Protein AF-A0A3E2JX29-F1 (afdb_monomer)

Structure (mmCIF, N/CA/C/O backbone):
data_AF-A0A3E2JX29-F1
#
_entry.id   AF-A0A3E2JX29-F1
#
loop_
_atom_site.group_PDB
_atom_site.id
_atom_site.type_symbol
_atom_site.label_atom_id
_atom_site.label_alt_id
_atom_site.label_comp_id
_atom_site.label_asym_id
_atom_site.label_entity_id
_atom_site.label_seq_id
_atom_site.pdbx_PDB_ins_code
_atom_site.Cartn_x
_atom_site.Cartn_y
_atom_site.Cartn_z
_atom_site.occupancy
_atom_site.B_iso_or_equiv
_atom_site.auth_seq_id
_atom_site.auth_comp_id
_atom_site.auth_asym_id
_atom_site.auth_atom_id
_atom_site.pdbx_PDB_model_num
ATOM 1 N N . MET A 1 1 ? -5.975 11.490 14.670 1.00 77.50 1 MET A N 1
ATOM 2 C CA . MET A 1 1 ? -5.833 10.129 15.251 1.00 77.50 1 MET A CA 1
ATOM 3 C C . MET A 1 1 ? -4.725 9.411 14.488 1.00 77.50 1 MET A C 1
ATOM 5 O O . MET A 1 1 ? -4.400 9.873 13.409 1.00 77.50 1 MET A O 1
ATOM 9 N N . SER A 1 2 ? -4.126 8.341 15.021 1.00 87.56 2 SER A N 1
ATOM 10 C CA . SER A 1 2 ? -2.948 7.689 14.407 1.00 87.56 2 SER A CA 1
ATOM 11 C C . SER A 1 2 ? -3.314 6.454 13.570 1.00 87.56 2 SER A C 1
ATOM 13 O O . SER A 1 2 ? -4.206 5.710 13.973 1.00 87.56 2 SER A O 1
ATOM 15 N N . LEU A 1 3 ? -2.616 6.203 12.460 1.00 90.12 3 LEU A N 1
ATOM 16 C CA . LEU A 1 3 ? -2.692 4.993 11.628 1.00 90.12 3 LEU A CA 1
ATOM 17 C C . LEU A 1 3 ? -1.928 3.806 12.231 1.00 90.12 3 LEU A C 1
ATOM 19 O O . LEU A 1 3 ? -2.207 2.665 11.869 1.00 90.12 3 LEU A O 1
ATOM 23 N N . PHE A 1 4 ? -1.024 4.038 13.191 1.00 88.44 4 PHE A N 1
ATOM 24 C CA . PHE A 1 4 ? -0.361 2.976 13.957 1.00 88.44 4 PHE A CA 1
ATOM 25 C C . PHE A 1 4 ? -1.325 2.322 14.957 1.00 88.44 4 PHE A C 1
ATOM 27 O O . PHE A 1 4 ? -1.201 2.472 16.175 1.00 88.44 4 PHE A O 1
ATOM 34 N N . GLN A 1 5 ? -2.300 1.598 14.420 1.00 89.75 5 GLN A N 1
ATOM 35 C CA . GLN A 1 5 ? -3.303 0.845 15.152 1.00 89.75 5 GLN A CA 1
ATOM 36 C C . GLN A 1 5 ? -2.946 -0.641 15.140 1.00 89.75 5 GLN A C 1
ATOM 38 O O . GLN A 1 5 ? -2.473 -1.171 14.134 1.00 89.75 5 GLN A O 1
ATOM 43 N N . ILE A 1 6 ? -3.194 -1.332 16.254 1.00 88.56 6 ILE A N 1
ATOM 44 C CA . ILE A 1 6 ? -3.016 -2.786 16.341 1.00 88.56 6 ILE A CA 1
ATOM 45 C C . ILE A 1 6 ? -4.248 -3.439 15.706 1.00 88.56 6 ILE A C 1
ATOM 47 O O . ILE A 1 6 ? -5.154 -3.910 16.383 1.00 88.56 6 ILE A O 1
ATOM 51 N N . CYS A 1 7 ? -4.295 -3.392 14.381 1.00 86.62 7 CYS A N 1
ATOM 52 C CA . CYS A 1 7 ? -5.322 -4.012 13.559 1.00 86.62 7 CYS A CA 1
ATOM 53 C C . CYS A 1 7 ? -4.671 -4.772 12.405 1.00 86.62 7 CYS A C 1
ATOM 55 O O . CYS A 1 7 ? -3.493 -4.570 12.090 1.00 86.62 7 CYS A O 1
ATOM 57 N N . TYR A 1 8 ? -5.431 -5.678 11.798 1.00 87.19 8 TYR A N 1
ATOM 58 C CA . TYR A 1 8 ? -4.939 -6.523 10.720 1.00 87.19 8 TYR A CA 1
ATOM 59 C C . TYR A 1 8 ? -5.896 -6.479 9.529 1.00 87.19 8 TYR A C 1
ATOM 61 O O . TYR A 1 8 ? -7.064 -6.114 9.649 1.00 87.19 8 TYR A O 1
ATOM 69 N N . GLY A 1 9 ? -5.353 -6.780 8.353 1.00 88.56 9 GLY A N 1
ATOM 70 C CA . GLY A 1 9 ? -6.034 -6.593 7.076 1.00 88.56 9 GLY A CA 1
ATOM 71 C C . GLY A 1 9 ? -7.404 -7.267 6.950 1.00 88.56 9 GLY A C 1
ATOM 72 O O . GLY A 1 9 ? -8.369 -6.573 6.623 1.00 88.56 9 GLY A O 1
ATOM 73 N N . PRO A 1 10 ? -7.518 -8.581 7.219 1.00 91.56 10 PRO A N 1
ATOM 74 C CA . PRO A 1 10 ? -8.795 -9.290 7.130 1.00 91.56 10 PRO A CA 1
ATOM 75 C C . PRO A 1 10 ? -9.882 -8.695 8.034 1.00 91.56 10 PRO A C 1
ATOM 77 O O . PRO A 1 10 ? -11.044 -8.598 7.642 1.00 91.56 10 PRO A O 1
ATOM 80 N N . GLU A 1 11 ? -9.504 -8.247 9.227 1.00 92.38 11 GLU A N 1
ATOM 81 C CA . GLU A 1 11 ? -10.378 -7.644 10.225 1.00 92.38 11 GLU A CA 1
ATOM 82 C C . GLU A 1 11 ? -10.837 -6.260 9.772 1.00 92.38 11 GLU A C 1
ATOM 84 O O . GLU A 1 11 ? -12.023 -5.952 9.885 1.00 92.38 11 GLU A O 1
ATOM 89 N N . ILE A 1 12 ? -9.937 -5.461 9.183 1.00 95.31 12 ILE A N 1
ATOM 90 C CA . ILE A 1 12 ? -10.283 -4.175 8.565 1.00 95.31 12 ILE A CA 1
ATOM 91 C C . ILE A 1 12 ? -11.346 -4.383 7.482 1.00 95.31 12 ILE A C 1
ATOM 93 O O . ILE A 1 12 ? -12.384 -3.719 7.513 1.00 95.31 12 ILE A O 1
ATOM 97 N N . GLN A 1 13 ? -11.118 -5.318 6.552 1.00 96.38 13 GLN A N 1
ATOM 98 C CA . GLN A 1 13 ? -12.075 -5.600 5.481 1.00 96.38 13 GLN A CA 1
ATOM 99 C C . GLN A 1 13 ? -13.412 -6.103 6.043 1.00 96.38 13 GLN A C 1
ATOM 101 O O . GLN A 1 13 ? -14.461 -5.573 5.683 1.00 96.38 13 GLN A O 1
ATOM 106 N N . SER A 1 14 ? -13.385 -7.077 6.954 1.00 95.25 14 SER A N 1
ATOM 107 C CA . SER A 1 14 ? -14.597 -7.694 7.508 1.00 95.25 14 SER A CA 1
ATOM 108 C C . SER A 1 14 ? -15.472 -6.683 8.251 1.00 95.25 14 SER A C 1
ATOM 110 O O . SER A 1 14 ? -16.688 -6.637 8.056 1.00 95.25 14 SER A O 1
ATOM 112 N N . ILE A 1 15 ? -14.863 -5.834 9.082 1.00 95.94 15 ILE A N 1
ATOM 113 C CA . ILE A 1 15 ? -15.571 -4.772 9.804 1.00 95.94 15 ILE A CA 1
ATOM 114 C C . ILE A 1 15 ? -16.136 -3.738 8.829 1.00 95.94 15 ILE A C 1
ATOM 116 O O . ILE A 1 15 ? -17.299 -3.349 8.957 1.00 95.94 15 ILE A O 1
ATOM 120 N N . PHE A 1 16 ? -15.356 -3.325 7.830 1.00 97.12 16 PHE A N 1
ATOM 121 C CA . PHE A 1 16 ? -15.818 -2.370 6.828 1.00 97.12 16 PHE A CA 1
ATOM 122 C C . PHE A 1 16 ? -17.011 -2.900 6.017 1.00 97.12 16 PHE A C 1
ATOM 124 O O . PHE A 1 16 ? -17.971 -2.172 5.764 1.00 97.12 16 PHE A O 1
ATOM 131 N N . GLU A 1 17 ? -17.005 -4.181 5.650 1.00 96.88 17 GLU A N 1
ATOM 132 C CA . GLU A 1 17 ? -18.132 -4.820 4.966 1.00 96.88 17 GLU A CA 1
ATOM 133 C C . GLU A 1 17 ? -19.404 -4.841 5.820 1.00 96.88 17 GLU A C 1
ATOM 135 O O . GLU A 1 17 ? -20.504 -4.664 5.291 1.00 96.88 17 GLU A O 1
ATOM 140 N N . VAL A 1 18 ? -19.280 -5.020 7.138 1.00 96.88 18 VAL A N 1
ATOM 141 C CA . VAL A 1 18 ? -20.420 -4.910 8.057 1.00 96.88 18 VAL A CA 1
ATOM 142 C C . VAL A 1 18 ? -20.959 -3.483 8.098 1.00 96.88 18 VAL A C 1
ATOM 144 O O . VAL A 1 18 ? -22.172 -3.310 7.990 1.00 96.88 18 VAL A O 1
ATOM 147 N N . ILE A 1 19 ? -20.083 -2.480 8.203 1.00 97.06 19 ILE A N 1
ATOM 148 C CA . ILE A 1 19 ? -20.470 -1.060 8.190 1.00 97.06 19 ILE A CA 1
ATOM 149 C C . ILE A 1 19 ? -21.203 -0.716 6.887 1.00 97.06 19 ILE A C 1
ATOM 151 O O . ILE A 1 19 ? -22.240 -0.061 6.919 1.00 97.06 19 ILE A O 1
ATOM 155 N N . ASN A 1 20 ? -20.732 -1.222 5.745 1.00 96.06 20 ASN A N 1
ATOM 156 C CA . ASN A 1 20 ? -21.403 -1.026 4.457 1.00 96.06 20 ASN A CA 1
ATOM 157 C C . ASN A 1 20 ? -22.784 -1.672 4.375 1.00 96.06 20 ASN A C 1
ATOM 159 O O . ASN A 1 20 ? -23.699 -1.102 3.786 1.00 96.06 20 ASN A O 1
ATOM 163 N N . LYS A 1 21 ? -22.945 -2.868 4.946 1.00 96.62 21 LYS A N 1
ATOM 164 C CA . LYS A 1 21 ? -24.240 -3.564 4.981 1.00 96.62 21 LYS A CA 1
ATOM 165 C C . LYS A 1 21 ? -25.214 -2.920 5.968 1.00 96.62 21 LYS A C 1
ATOM 167 O O . LYS A 1 21 ? -26.420 -3.097 5.820 1.00 96.62 21 LYS A O 1
ATOM 172 N N . GLN A 1 22 ? -24.706 -2.225 6.987 1.00 96.62 22 GLN A N 1
ATOM 173 C CA . GLN A 1 22 ? -25.492 -1.612 8.058 1.00 96.62 22 GLN A CA 1
ATOM 174 C C . GLN A 1 22 ? -25.018 -0.172 8.345 1.00 96.62 22 GLN A C 1
ATOM 176 O O . GLN A 1 22 ? -24.457 0.081 9.416 1.00 96.62 22 GLN A O 1
ATOM 181 N N . PRO A 1 23 ? -25.237 0.790 7.423 1.00 96.56 23 PRO A N 1
ATOM 182 C CA . PRO A 1 23 ? -24.901 2.191 7.668 1.00 96.56 23 PRO A CA 1
ATOM 183 C C . PRO A 1 23 ? -25.610 2.730 8.915 1.00 96.56 23 PRO A C 1
ATOM 185 O O . PRO A 1 23 ? -26.802 2.497 9.118 1.00 96.56 23 PRO A O 1
ATOM 188 N N . GLY A 1 24 ? -24.879 3.461 9.751 1.00 96.44 24 GLY A N 1
ATOM 189 C CA . GLY A 1 24 ? -25.376 3.997 11.015 1.00 96.44 24 GLY A CA 1
ATOM 190 C C . GLY A 1 24 ? -25.304 3.021 12.194 1.00 96.44 24 GLY A C 1
ATOM 191 O O . GLY A 1 24 ? -25.795 3.362 13.274 1.00 96.44 24 GLY A O 1
ATOM 192 N N . ILE A 1 25 ? -24.693 1.838 12.019 1.00 96.62 25 ILE A N 1
ATOM 193 C CA . ILE A 1 25 ? -24.416 0.897 13.114 1.00 96.62 25 ILE A CA 1
ATOM 194 C C . ILE A 1 25 ? -23.641 1.597 14.235 1.00 96.62 25 ILE A C 1
ATOM 196 O O . ILE A 1 25 ? -22.714 2.379 13.984 1.00 96.62 25 ILE A O 1
ATOM 200 N N . LYS A 1 26 ? -24.015 1.330 15.489 1.00 94.69 26 LYS A N 1
ATOM 201 C CA . LYS A 1 26 ? -23.274 1.859 16.637 1.00 94.69 26 LYS A CA 1
ATOM 202 C C . LYS A 1 26 ? -22.023 1.039 16.892 1.00 94.69 26 LYS A C 1
ATOM 204 O O . LYS A 1 26 ? -22.016 -0.183 16.765 1.00 94.69 26 LYS A O 1
ATOM 209 N N . PHE A 1 27 ? -20.990 1.703 17.395 1.00 89.56 27 PHE A N 1
ATOM 210 C CA . PHE A 1 27 ? -19.737 1.041 17.752 1.00 89.56 27 PHE A CA 1
ATOM 211 C C . PHE A 1 27 ? -19.926 -0.170 18.696 1.00 89.56 27 PHE A C 1
ATOM 213 O O . PHE A 1 27 ? -19.361 -1.233 18.468 1.00 89.56 27 PHE A O 1
ATOM 220 N N . GLN A 1 28 ? -20.792 -0.056 19.709 1.00 89.88 28 GLN A N 1
ATOM 221 C CA . GLN A 1 28 ? -21.087 -1.161 20.636 1.00 89.88 28 GLN A CA 1
ATOM 222 C C . GLN A 1 28 ? -21.762 -2.365 19.961 1.00 89.88 28 GLN A C 1
ATOM 224 O O . GLN A 1 28 ? -21.561 -3.503 20.377 1.00 89.88 28 GLN A O 1
ATOM 229 N N . GLU A 1 29 ? -22.576 -2.129 18.933 1.00 93.12 29 GLU A N 1
ATOM 230 C CA . GLU A 1 29 ? -23.230 -3.196 18.167 1.00 93.12 29 GLU A CA 1
ATOM 231 C C . 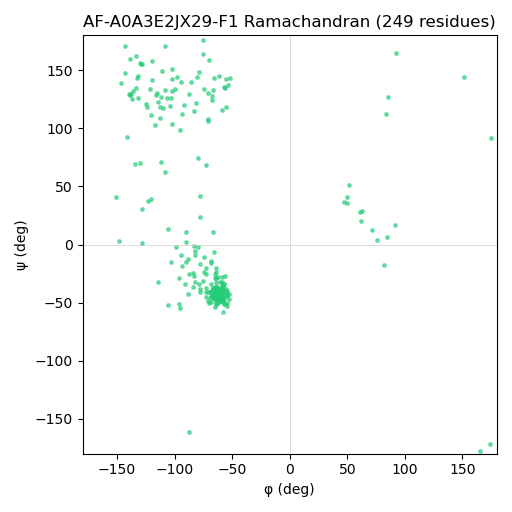GLU A 1 29 ? -22.212 -3.921 17.289 1.00 93.12 29 GLU A C 1
ATOM 233 O O . GLU A 1 29 ? -22.244 -5.145 17.183 1.00 93.12 29 GLU A O 1
ATOM 238 N N . LEU A 1 30 ? -21.262 -3.170 16.725 1.00 92.56 30 LEU A N 1
ATOM 239 C CA . LEU A 1 30 ? -20.136 -3.718 15.982 1.00 92.56 30 LEU A CA 1
ATOM 240 C C . LEU A 1 30 ? -19.276 -4.618 16.885 1.00 92.56 30 LEU A C 1
ATOM 242 O O . LEU A 1 30 ? -19.025 -5.762 16.524 1.00 92.56 30 LEU A O 1
ATOM 246 N N . VAL A 1 31 ? -18.914 -4.161 18.091 1.00 91.50 31 VAL A N 1
ATOM 247 C CA . VAL A 1 31 ? -18.185 -4.979 19.082 1.00 91.50 31 VAL A CA 1
ATOM 248 C C . VAL A 1 31 ? -18.944 -6.268 19.395 1.00 91.50 31 VAL A C 1
ATOM 250 O O . VAL A 1 31 ? -18.391 -7.351 19.240 1.00 91.50 31 VAL A O 1
ATOM 253 N N . LYS A 1 32 ? -20.235 -6.182 19.736 1.00 90.81 32 LYS A N 1
ATOM 254 C CA . LYS A 1 32 ? -21.063 -7.368 20.024 1.00 90.81 32 LYS A CA 1
ATOM 255 C C . LYS A 1 32 ? -21.102 -8.368 18.868 1.00 90.81 32 LYS A C 1
ATOM 257 O O . LYS A 1 32 ? -21.183 -9.563 19.109 1.00 90.81 32 LYS A O 1
ATOM 262 N N . LYS A 1 33 ? -21.057 -7.890 17.624 1.00 91.12 33 LYS A N 1
ATOM 263 C CA . LYS A 1 33 ? -21.135 -8.735 16.427 1.00 91.12 33 LYS A CA 1
ATOM 264 C C . LYS A 1 33 ? -19.844 -9.496 16.131 1.00 91.12 33 LYS A C 1
ATOM 266 O O . LYS A 1 33 ? -19.910 -10.577 15.559 1.00 91.12 33 LYS A O 1
ATOM 271 N N . PHE A 1 34 ? -18.694 -8.927 16.480 1.00 90.12 34 PHE A N 1
ATOM 272 C CA . PHE A 1 34 ? -17.390 -9.564 16.276 1.00 90.12 34 PHE A CA 1
ATOM 273 C C . PHE A 1 34 ? -16.905 -10.341 17.513 1.00 90.12 34 PHE A C 1
ATOM 275 O O . PHE A 1 34 ? -15.913 -11.062 17.426 1.00 90.12 34 PHE A O 1
ATOM 282 N N . GLN A 1 35 ? -17.588 -10.210 18.653 1.00 88.06 35 GLN A N 1
ATOM 283 C CA . GLN A 1 35 ? -17.299 -10.951 19.876 1.00 88.06 35 GLN A CA 1
ATOM 284 C C . GLN A 1 35 ? -17.698 -12.426 19.699 1.00 88.06 35 GLN A C 1
ATOM 286 O O . GLN A 1 35 ? -18.884 -12.744 19.652 1.00 88.06 35 GLN A O 1
ATOM 291 N N . TYR A 1 36 ? -16.713 -13.321 19.586 1.00 77.12 36 TYR A N 1
ATOM 292 C CA . TYR A 1 36 ? -16.959 -14.756 19.373 1.00 77.12 36 TYR A CA 1
ATOM 293 C C . TYR A 1 36 ? -17.221 -15.542 20.667 1.00 77.12 36 TYR A C 1
ATOM 295 O O . TYR A 1 36 ? -18.055 -16.442 20.669 1.00 77.12 36 TYR A O 1
ATOM 303 N N . GLU A 1 37 ? -16.536 -15.205 21.762 1.00 80.00 37 GLU A N 1
ATOM 304 C CA . GLU A 1 37 ? -16.677 -15.868 23.068 1.00 80.00 37 GLU A CA 1
ATOM 305 C C . GLU A 1 37 ? -16.932 -14.833 24.167 1.00 80.00 37 GLU A C 1
ATOM 307 O O . GLU A 1 37 ? -16.526 -13.684 24.030 1.00 80.00 37 GLU A O 1
ATOM 312 N N . GLU A 1 38 ? -17.562 -15.212 25.281 1.00 70.12 38 GLU A N 1
ATOM 313 C CA . GLU A 1 38 ? -17.726 -14.300 26.430 1.00 70.12 38 GLU A CA 1
ATOM 314 C C . GLU A 1 38 ? -16.378 -13.921 27.071 1.00 70.12 38 GLU A C 1
ATOM 316 O O . GLU A 1 38 ? -16.242 -12.844 27.651 1.00 70.12 38 GLU A O 1
ATOM 321 N N . ASN A 1 39 ? -15.365 -14.780 26.915 1.00 64.25 39 ASN A N 1
ATOM 322 C CA . ASN A 1 39 ? -14.011 -14.557 27.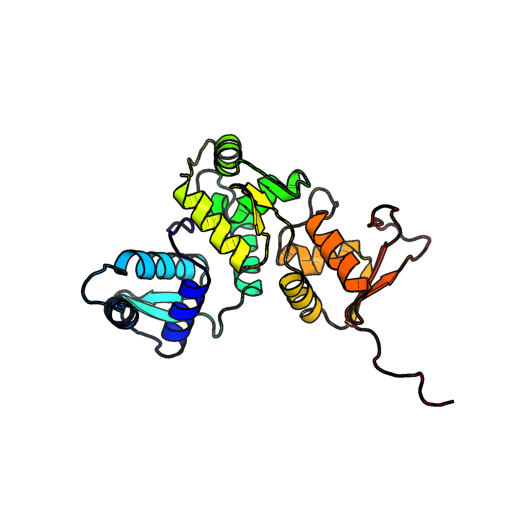406 1.00 64.25 39 ASN A CA 1
ATOM 323 C C . ASN A 1 39 ? -13.135 -13.958 26.299 1.00 64.25 39 ASN A C 1
ATOM 325 O O . ASN A 1 39 ? -12.610 -14.657 25.439 1.00 64.25 39 ASN A O 1
ATOM 329 N N . GLY A 1 40 ? -12.965 -12.642 26.334 1.00 66.56 40 GLY A N 1
ATOM 330 C CA . GLY A 1 40 ? -12.107 -11.898 25.415 1.00 66.56 40 GLY A CA 1
ATOM 331 C C . GLY A 1 40 ? -12.641 -10.487 25.233 1.00 66.56 40 GLY A C 1
ATOM 332 O O . GLY A 1 40 ? -13.848 -10.291 25.224 1.00 66.56 40 GLY A O 1
ATOM 333 N N . ASP A 1 41 ? -11.768 -9.495 25.097 1.00 80.50 41 ASP A N 1
ATOM 334 C CA . ASP A 1 41 ? -12.191 -8.125 24.805 1.00 80.50 41 ASP A CA 1
ATOM 335 C C . ASP A 1 41 ? -11.638 -7.695 23.447 1.00 80.50 41 ASP A C 1
ATOM 337 O O . ASP A 1 41 ? -10.453 -7.381 23.302 1.00 80.50 41 ASP A O 1
ATOM 341 N N . ILE A 1 42 ? -12.507 -7.693 22.435 1.00 86.94 42 ILE A N 1
ATOM 342 C CA . ILE A 1 42 ? -12.155 -7.244 21.083 1.00 86.94 42 ILE A CA 1
ATOM 343 C C . ILE A 1 42 ? -12.408 -5.747 20.868 1.00 86.94 42 ILE A C 1
ATOM 345 O O . ILE A 1 42 ? -12.194 -5.244 19.764 1.00 86.94 42 ILE A O 1
ATOM 349 N N . THR A 1 43 ? -12.859 -5.016 21.893 1.00 89.25 43 THR A N 1
ATOM 350 C CA . THR A 1 43 ? -13.193 -3.587 21.792 1.00 89.25 43 THR A CA 1
ATOM 351 C C . THR A 1 43 ? -12.016 -2.799 21.230 1.00 89.25 43 THR A C 1
ATOM 353 O O . THR A 1 43 ? -12.180 -2.022 20.291 1.00 89.25 43 THR A O 1
ATOM 356 N N . SER A 1 44 ? -10.807 -3.077 21.725 1.00 88.62 44 SER A N 1
ATOM 357 C CA . SER A 1 44 ? -9.571 -2.433 21.268 1.00 88.62 44 SER A CA 1
ATOM 358 C C . SER A 1 44 ? -9.284 -2.651 19.777 1.00 88.62 44 SER A C 1
ATOM 360 O O . SER A 1 44 ? -8.875 -1.714 19.092 1.00 88.62 44 SER A O 1
ATOM 362 N N . LEU A 1 45 ? -9.551 -3.851 19.252 1.00 91.00 45 LEU A N 1
ATOM 363 C CA . LEU A 1 45 ? -9.383 -4.190 17.838 1.00 91.00 45 LEU A CA 1
ATOM 364 C C . LEU A 1 45 ? -10.409 -3.460 16.966 1.00 91.00 45 LEU A C 1
ATOM 366 O O . LEU A 1 45 ? -10.050 -2.874 15.946 1.00 91.00 45 LEU A O 1
ATOM 370 N N . VAL A 1 46 ? -11.681 -3.463 17.368 1.00 92.44 46 VAL A N 1
ATOM 371 C CA . VAL A 1 46 ? -12.743 -2.771 16.623 1.00 92.44 46 VAL A CA 1
ATOM 372 C C . VAL A 1 46 ? -12.492 -1.260 16.624 1.00 92.44 46 VAL A C 1
ATOM 374 O O . VAL A 1 46 ? -12.681 -0.599 15.602 1.00 92.44 46 VAL A O 1
ATOM 377 N N . GLU A 1 47 ? -11.987 -0.708 17.731 1.00 92.19 47 GLU A N 1
ATOM 378 C CA . GLU A 1 47 ? -11.618 0.707 17.826 1.00 92.19 47 GLU A CA 1
ATOM 379 C C . GLU A 1 47 ? -10.428 1.025 16.931 1.00 92.19 47 GLU A C 1
ATOM 381 O O . GLU A 1 47 ? -10.425 2.048 16.247 1.00 92.19 47 GLU A O 1
ATOM 386 N N . ALA A 1 48 ? -9.416 0.158 16.943 1.00 93.31 48 ALA A N 1
ATOM 387 C CA . ALA A 1 48 ? -8.237 0.257 16.098 1.00 93.31 48 ALA A CA 1
ATOM 388 C C . ALA A 1 48 ? -8.629 0.280 14.615 1.00 93.31 48 ALA A C 1
ATOM 390 O O . ALA A 1 48 ? -8.198 1.168 13.878 1.00 93.31 48 ALA A O 1
ATOM 391 N N . VAL A 1 49 ? -9.513 -0.627 14.194 1.00 95.06 49 VAL A N 1
ATOM 392 C CA . VAL A 1 49 ? -10.039 -0.665 12.825 1.00 95.06 49 VAL A CA 1
ATOM 393 C C . VAL A 1 49 ? -10.859 0.583 12.503 1.00 95.06 49 VAL A C 1
ATOM 395 O O . VAL A 1 49 ? -10.646 1.190 11.457 1.00 95.06 49 VAL A O 1
ATOM 398 N N . GLY A 1 50 ? -11.743 1.024 13.403 1.00 95.19 50 GLY A N 1
ATOM 399 C CA . GLY A 1 50 ? -12.516 2.253 13.217 1.00 95.19 50 GLY A CA 1
ATOM 400 C C . GLY A 1 50 ? -11.618 3.480 13.030 1.00 95.19 50 GLY A C 1
ATOM 401 O O . GLY A 1 50 ? -11.790 4.233 12.077 1.00 95.19 50 GLY A O 1
ATOM 402 N N . LYS A 1 51 ? -10.598 3.645 13.882 1.00 95.06 51 LYS A N 1
ATOM 403 C CA . LYS A 1 51 ? -9.602 4.727 13.775 1.00 95.06 51 LYS A CA 1
ATOM 404 C C . LYS A 1 51 ? -8.837 4.654 12.452 1.00 95.06 51 LYS A C 1
ATOM 406 O O . LYS A 1 51 ? -8.647 5.682 11.810 1.00 95.06 51 LYS A O 1
ATOM 411 N N . PHE A 1 52 ? -8.424 3.458 12.031 1.00 96.38 52 PHE A N 1
ATOM 412 C CA . PHE A 1 52 ? -7.731 3.250 10.758 1.00 96.38 52 PHE A CA 1
ATOM 413 C C . PHE A 1 52 ? -8.604 3.658 9.561 1.00 96.38 52 PHE A C 1
ATOM 415 O O . PHE A 1 52 ? -8.175 4.453 8.728 1.00 96.38 52 PHE A O 1
ATOM 422 N N . LEU A 1 53 ? -9.855 3.192 9.518 1.00 96.81 53 LEU A N 1
ATOM 423 C CA . LEU A 1 53 ? -10.810 3.510 8.454 1.00 96.81 53 LEU A CA 1
ATOM 424 C C . LEU A 1 53 ? -11.185 5.001 8.419 1.00 96.81 53 LEU A C 1
ATOM 426 O O . LEU A 1 53 ? -11.313 5.559 7.331 1.00 96.81 53 LEU A O 1
ATOM 430 N N . VAL A 1 54 ? -11.326 5.660 9.577 1.00 96.75 54 VAL A N 1
ATOM 431 C CA . VAL A 1 54 ? -11.560 7.115 9.659 1.00 96.75 54 VAL A CA 1
ATOM 432 C C . VAL A 1 54 ? -10.358 7.895 9.132 1.00 96.75 54 VAL A C 1
ATOM 434 O O . VAL A 1 54 ? -10.538 8.807 8.334 1.00 96.75 54 VAL A O 1
ATOM 437 N N . ASN A 1 55 ? -9.130 7.539 9.530 1.00 95.94 55 ASN A N 1
ATOM 438 C CA . ASN A 1 55 ? -7.924 8.233 9.053 1.00 95.94 55 ASN A CA 1
ATOM 439 C C . ASN A 1 55 ? -7.716 8.073 7.539 1.00 95.94 55 ASN A C 1
ATOM 441 O O . ASN A 1 55 ? -7.160 8.964 6.910 1.00 95.94 55 ASN A O 1
ATOM 445 N N . LEU A 1 56 ? -8.179 6.965 6.954 1.00 96.25 56 LEU A N 1
ATOM 446 C CA . LEU A 1 56 ? -8.217 6.778 5.502 1.00 96.25 56 LEU A CA 1
ATOM 447 C C . LEU A 1 56 ? -9.455 7.404 4.843 1.00 96.25 56 LEU A C 1
ATOM 449 O O . LEU A 1 56 ? -9.608 7.301 3.634 1.00 96.25 56 LEU A O 1
ATOM 453 N N . GLY A 1 57 ? -10.380 8.014 5.586 1.00 96.12 57 GLY A N 1
ATOM 454 C CA . GLY A 1 57 ? -11.609 8.591 5.031 1.00 96.12 57 GLY A CA 1
ATOM 455 C C . GLY A 1 57 ? -12.533 7.562 4.368 1.00 96.12 57 GLY A C 1
ATOM 456 O O . GLY A 1 57 ? -13.224 7.885 3.402 1.00 96.12 57 GLY A O 1
ATOM 457 N N . PHE A 1 58 ? -12.509 6.308 4.823 1.00 97.56 58 PHE A N 1
ATOM 458 C CA . PHE A 1 58 ? -13.406 5.249 4.341 1.00 97.56 58 PHE A CA 1
ATOM 459 C C . PHE A 1 58 ? -14.759 5.293 5.050 1.00 97.56 58 PHE A C 1
ATOM 461 O O . PHE A 1 58 ? -15.769 4.864 4.490 1.00 97.56 58 PHE A O 1
ATOM 468 N N . ILE A 1 59 ? -14.773 5.803 6.279 1.00 97.75 59 ILE A N 1
ATOM 469 C CA . ILE A 1 59 ? -15.960 5.955 7.115 1.00 97.75 59 ILE A CA 1
ATOM 470 C C . ILE A 1 59 ? -15.916 7.306 7.827 1.00 97.75 59 ILE A C 1
ATOM 472 O O . ILE A 1 59 ? -14.842 7.870 8.042 1.00 97.75 59 ILE A O 1
ATOM 476 N N . GLU A 1 60 ? -17.076 7.762 8.271 1.00 97.00 60 GLU A N 1
ATOM 477 C CA . GLU A 1 60 ? -17.232 8.842 9.238 1.00 97.00 60 GLU A CA 1
ATOM 478 C C . GLU A 1 60 ? -17.969 8.341 10.484 1.00 97.00 60 GLU A C 1
ATOM 480 O O . GLU A 1 60 ? -18.667 7.321 10.455 1.00 97.00 60 GLU A O 1
ATOM 485 N N . ILE A 1 61 ? -17.783 9.044 11.600 1.00 95.19 61 ILE A N 1
ATOM 486 C CA . ILE A 1 61 ? -18.452 8.748 12.867 1.00 95.19 61 ILE A CA 1
ATOM 487 C C . ILE A 1 61 ? -19.165 10.017 13.321 1.00 95.19 61 ILE A C 1
ATOM 489 O O . ILE A 1 61 ? -18.514 11.041 13.528 1.00 95.19 61 ILE A O 1
ATOM 493 N N . ASP A 1 62 ? -20.484 9.938 13.490 1.00 94.19 62 ASP A N 1
ATOM 494 C CA . ASP A 1 62 ? -21.291 11.072 13.941 1.00 94.19 62 ASP A CA 1
ATOM 495 C C . ASP A 1 62 ? -21.128 11.349 15.452 1.00 94.19 62 ASP A C 1
ATOM 497 O O . ASP A 1 62 ? -20.478 10.611 16.206 1.00 94.19 62 ASP A O 1
ATOM 501 N N . GLU A 1 63 ? -21.767 12.421 15.922 1.00 91.62 63 GLU A N 1
ATOM 502 C CA . GLU A 1 63 ? -21.773 12.812 17.339 1.00 91.62 63 GLU A CA 1
ATOM 503 C C . GLU A 1 63 ? -22.350 11.719 18.260 1.00 91.62 63 GLU A C 1
ATOM 505 O O . GLU A 1 63 ? -21.931 11.580 19.411 1.00 91.62 63 GLU A O 1
ATOM 510 N N . ASN A 1 64 ? -23.249 10.880 17.736 1.00 91.31 64 ASN A N 1
ATOM 511 C CA . ASN A 1 64 ? -23.904 9.777 18.440 1.00 91.31 64 ASN A CA 1
ATOM 512 C C . ASN A 1 64 ? -23.141 8.443 18.337 1.00 91.31 64 ASN A C 1
ATOM 514 O O . ASN A 1 64 ? -23.682 7.398 18.719 1.00 91.31 64 ASN A O 1
ATOM 518 N N . LYS A 1 65 ? -21.898 8.454 17.834 1.00 90.19 65 LYS A N 1
ATOM 519 C CA . LYS A 1 65 ? -21.053 7.263 17.623 1.00 90.19 65 LYS A CA 1
ATOM 520 C C . LYS A 1 65 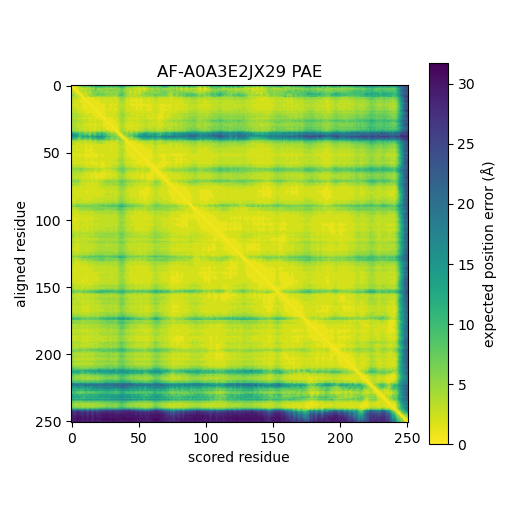? -21.653 6.242 16.652 1.00 90.19 65 LYS A C 1
ATOM 522 O O . LYS A 1 65 ? -21.371 5.042 16.759 1.00 90.19 65 LYS A O 1
ATOM 527 N N . ARG A 1 66 ? -22.478 6.703 15.716 1.00 94.69 66 ARG A N 1
ATOM 528 C CA . ARG A 1 66 ? -22.931 5.923 14.565 1.00 94.69 66 ARG A CA 1
ATOM 529 C C . ARG A 1 66 ? -21.911 6.033 13.449 1.00 94.69 66 ARG A C 1
ATOM 531 O O . ARG A 1 66 ? -21.346 7.099 13.219 1.00 94.69 66 ARG A O 1
ATOM 538 N N . ILE A 1 67 ? -21.681 4.913 12.781 1.00 97.38 67 ILE A N 1
ATOM 539 C CA . ILE A 1 67 ? -20.634 4.781 11.776 1.00 97.38 67 ILE A CA 1
ATOM 540 C C . ILE A 1 67 ? -21.271 4.743 10.391 1.00 97.38 67 ILE A C 1
ATOM 542 O O . ILE A 1 67 ? -22.133 3.900 10.135 1.00 97.38 67 ILE A O 1
ATOM 546 N N . PHE A 1 68 ? -20.829 5.616 9.491 1.00 97.44 68 PHE A N 1
ATOM 547 C CA . PHE A 1 68 ? -21.342 5.701 8.125 1.00 97.44 68 PHE A CA 1
ATOM 548 C C . PHE A 1 68 ? -20.219 5.477 7.107 1.00 97.44 68 PHE A C 1
ATOM 550 O O . PHE A 1 68 ? -19.134 6.037 7.264 1.00 97.44 68 PHE A O 1
ATOM 557 N N . PRO A 1 69 ? -20.436 4.650 6.070 1.00 97.38 69 PRO A N 1
ATOM 558 C CA . PRO A 1 69 ? -19.454 4.462 5.013 1.00 97.38 69 PRO A CA 1
ATOM 559 C C . PRO A 1 69 ? -19.415 5.672 4.074 1.00 97.38 69 PRO A C 1
ATOM 561 O O . PRO A 1 69 ? -20.449 6.135 3.598 1.00 97.38 69 PRO A O 1
ATOM 564 N N . LEU A 1 70 ? -18.207 6.136 3.755 1.00 97.12 70 LEU A N 1
ATOM 565 C CA . LEU A 1 70 ? -17.956 7.174 2.748 1.00 97.12 70 LEU A CA 1
ATOM 566 C C . LEU A 1 70 ? -17.660 6.576 1.364 1.00 97.12 70 LEU A C 1
ATOM 568 O O . LEU A 1 70 ? -17.777 7.259 0.348 1.00 97.12 70 LEU A O 1
ATOM 572 N N . ILE A 1 71 ? -17.297 5.291 1.311 1.00 95.50 71 ILE A N 1
ATOM 573 C CA . ILE A 1 71 ? -17.056 4.544 0.071 1.00 95.50 71 ILE A CA 1
ATOM 574 C C . ILE A 1 71 ? -17.838 3.227 0.072 1.00 95.50 71 ILE A C 1
ATOM 576 O O . ILE A 1 71 ? -18.139 2.670 1.121 1.00 95.50 71 ILE A O 1
ATOM 580 N N . LYS A 1 72 ? -18.133 2.687 -1.115 1.00 92.25 72 LYS A N 1
ATOM 581 C CA . LYS A 1 72 ? -19.012 1.508 -1.264 1.00 92.25 72 LYS A CA 1
ATOM 582 C C . LYS A 1 72 ? -18.324 0.154 -1.081 1.00 92.25 72 LYS A C 1
ATOM 584 O O . LYS A 1 72 ? -18.997 -0.836 -0.811 1.00 92.25 72 LYS A O 1
ATOM 589 N N . LYS A 1 73 ? -17.011 0.072 -1.305 1.00 93.25 73 LYS A N 1
ATOM 590 C CA . LYS A 1 73 ? -16.263 -1.193 -1.300 1.00 93.25 73 LYS A CA 1
ATOM 591 C C . LYS A 1 73 ? -14.855 -0.972 -0.770 1.00 93.25 73 LYS A C 1
ATOM 593 O O . LYS A 1 73 ? -14.217 0.015 -1.121 1.00 93.25 73 LYS A O 1
ATOM 598 N N . PHE A 1 74 ? -14.377 -1.910 0.043 1.00 93.12 74 PHE A N 1
ATOM 599 C CA . PHE A 1 74 ? -12.981 -1.937 0.455 1.00 93.12 74 PHE A CA 1
ATOM 600 C C . PHE A 1 74 ? -12.114 -2.335 -0.743 1.00 93.12 74 PHE A C 1
ATOM 602 O O . PHE A 1 74 ? -12.403 -3.326 -1.416 1.00 93.12 74 PHE A O 1
ATOM 609 N N . SER A 1 75 ? -11.057 -1.577 -1.013 1.00 94.25 75 SER A N 1
ATOM 610 C CA . SER A 1 75 ? -10.115 -1.858 -2.095 1.00 94.25 75 SER A CA 1
ATOM 611 C C . SER A 1 75 ? -8.697 -1.624 -1.602 1.00 94.25 75 SER A C 1
ATOM 613 O O . SER A 1 75 ? -8.404 -0.558 -1.064 1.00 94.25 75 SER A O 1
ATOM 615 N N . LYS A 1 76 ? -7.814 -2.608 -1.815 1.00 95.81 76 LYS A N 1
ATOM 616 C CA . LYS A 1 76 ? -6.391 -2.484 -1.471 1.00 95.81 76 LYS A CA 1
ATOM 617 C C . LYS A 1 76 ? -5.744 -1.331 -2.238 1.00 95.81 76 LYS A C 1
ATOM 619 O O . LYS A 1 76 ? -5.029 -0.541 -1.635 1.00 95.81 76 LYS A O 1
ATOM 624 N N . LEU A 1 77 ? -6.064 -1.192 -3.528 1.00 96.88 77 LEU A N 1
ATOM 625 C CA . LEU A 1 77 ? -5.565 -0.108 -4.380 1.00 96.88 77 LEU A CA 1
ATOM 626 C C . LEU A 1 77 ? -5.998 1.264 -3.859 1.00 96.88 77 LEU A C 1
ATOM 628 O O . LEU A 1 77 ? -5.188 2.178 -3.793 1.00 96.88 77 LEU A O 1
ATOM 632 N N . GLU A 1 78 ? -7.261 1.398 -3.449 1.00 96.62 78 GLU A N 1
ATOM 633 C CA . GLU A 1 78 ? -7.767 2.648 -2.871 1.00 96.62 78 GLU A CA 1
ATOM 634 C C . GLU A 1 78 ? -7.094 2.949 -1.527 1.00 96.62 78 GLU A C 1
ATOM 636 O O . GLU A 1 78 ? -6.709 4.084 -1.267 1.00 96.62 78 GLU A O 1
ATOM 641 N N . THR A 1 79 ? -6.893 1.936 -0.677 1.00 97.31 79 THR A N 1
ATOM 642 C CA . THR A 1 79 ? -6.143 2.104 0.574 1.00 97.31 79 THR A CA 1
ATOM 643 C C . THR A 1 79 ? -4.721 2.600 0.310 1.00 97.31 79 THR A C 1
ATOM 645 O O . THR A 1 79 ? -4.275 3.526 0.981 1.00 97.31 79 THR A O 1
ATOM 648 N N . LEU A 1 80 ? -4.026 2.018 -0.669 1.00 98.06 80 LEU A N 1
ATOM 649 C CA . LEU A 1 80 ? -2.668 2.411 -1.045 1.00 98.06 80 LEU A CA 1
ATOM 650 C C . LEU A 1 80 ? -2.614 3.844 -1.592 1.00 98.06 80 LEU A C 1
ATOM 652 O O . LEU A 1 80 ? -1.829 4.639 -1.085 1.00 98.06 80 LEU A O 1
ATOM 656 N N . LYS A 1 81 ? -3.521 4.216 -2.508 1.00 97.44 81 LYS A N 1
ATOM 657 C CA . LYS A 1 81 ? -3.652 5.598 -3.010 1.00 97.44 81 LYS A CA 1
ATOM 658 C C . LYS A 1 81 ? -3.805 6.608 -1.877 1.00 97.44 81 LYS A C 1
ATOM 660 O O . LYS A 1 81 ? -3.088 7.601 -1.835 1.00 97.44 81 LYS A O 1
ATOM 665 N N . ARG A 1 82 ? -4.680 6.333 -0.908 1.00 97.25 82 ARG A N 1
ATOM 666 C CA . ARG A 1 82 ? -4.891 7.242 0.227 1.00 97.25 82 ARG A CA 1
ATOM 667 C C . ARG A 1 82 ? -3.702 7.319 1.170 1.00 97.25 82 ARG A C 1
ATOM 669 O O . ARG A 1 82 ? -3.434 8.382 1.715 1.00 97.25 82 ARG A O 1
ATOM 676 N N . LEU A 1 83 ? -2.964 6.226 1.361 1.00 97.44 83 LEU A N 1
ATOM 677 C CA . LEU A 1 83 ? -1.698 6.278 2.095 1.00 97.44 83 LEU A CA 1
ATOM 678 C C . LEU A 1 83 ? -0.685 7.168 1.363 1.00 97.44 83 LEU A C 1
ATOM 680 O O . LEU A 1 83 ? -0.071 8.025 1.997 1.00 97.44 83 LEU A O 1
ATOM 684 N N . THR A 1 84 ? -0.575 7.043 0.040 1.00 96.88 84 THR A N 1
ATOM 685 C CA . THR A 1 84 ? 0.256 7.926 -0.790 1.00 96.88 84 THR A CA 1
ATOM 686 C C . THR A 1 84 ? -0.170 9.390 -0.647 1.00 96.88 84 THR A C 1
ATOM 688 O O . THR A 1 84 ? 0.661 10.250 -0.358 1.00 96.88 84 THR A O 1
ATOM 691 N N . GLU A 1 85 ? -1.466 9.693 -0.731 1.00 96.12 85 GLU A N 1
ATOM 692 C CA . GLU A 1 85 ? -2.009 11.043 -0.515 1.00 96.12 85 GLU A CA 1
ATOM 693 C C . GLU A 1 85 ? -1.686 11.600 0.880 1.00 96.12 85 GLU A C 1
ATOM 695 O O . GLU A 1 85 ? -1.295 12.763 1.003 1.00 96.12 85 GLU A O 1
ATOM 700 N N . ILE A 1 86 ? -1.789 10.783 1.933 1.00 95.75 86 ILE A N 1
ATOM 701 C CA . ILE A 1 86 ? -1.413 11.172 3.301 1.00 95.75 86 ILE A CA 1
ATOM 702 C C . ILE A 1 86 ? 0.077 11.524 3.369 1.00 95.75 86 ILE A C 1
ATOM 704 O O . ILE A 1 86 ? 0.412 12.588 3.884 1.00 95.75 86 ILE A O 1
ATOM 708 N N . SER A 1 87 ? 0.961 10.697 2.803 1.00 94.75 87 SER A N 1
ATOM 709 C CA . SER A 1 87 ? 2.410 10.967 2.801 1.00 94.75 87 SER A CA 1
ATOM 710 C C . SER A 1 87 ? 2.799 12.213 1.996 1.00 94.75 87 SER A C 1
ATOM 712 O O . SER A 1 87 ? 3.775 12.887 2.318 1.00 94.75 87 SER A O 1
ATOM 714 N N . ASN A 1 88 ? 2.020 12.550 0.965 1.00 93.56 88 ASN A N 1
ATOM 715 C CA . ASN A 1 88 ? 2.256 13.724 0.129 1.00 93.56 88 ASN A CA 1
ATOM 716 C C . ASN A 1 88 ? 1.702 15.014 0.750 1.00 93.56 88 ASN A C 1
ATOM 718 O O . ASN A 1 88 ? 2.262 16.092 0.527 1.00 93.56 88 ASN A O 1
ATOM 722 N N . SER A 1 89 ? 0.605 14.914 1.505 1.00 93.94 89 SER A N 1
ATOM 723 C CA . SER A 1 89 ? -0.084 16.056 2.118 1.00 93.94 89 SER A CA 1
ATOM 724 C C . SER A 1 89 ? 0.472 16.418 3.494 1.00 93.94 89 SER A C 1
ATOM 726 O O . SER A 1 89 ? 0.680 17.597 3.781 1.00 93.94 89 SER A O 1
ATOM 728 N N . ILE A 1 90 ? 0.752 15.423 4.334 1.00 89.88 90 ILE A N 1
ATOM 729 C CA . ILE A 1 90 ? 1.371 15.607 5.644 1.00 89.88 90 ILE A CA 1
ATOM 730 C C . ILE A 1 90 ? 2.876 15.473 5.437 1.00 89.88 90 ILE A C 1
ATOM 732 O O . ILE A 1 90 ? 3.336 14.443 4.978 1.00 89.88 90 ILE A O 1
ATOM 736 N N . LYS A 1 91 ? 3.655 16.511 5.749 1.00 91.12 91 LYS A N 1
ATOM 737 C CA . LYS A 1 91 ? 5.129 16.498 5.632 1.00 91.12 91 LYS A CA 1
ATOM 738 C C . LYS A 1 91 ? 5.798 16.770 6.975 1.00 91.12 91 LYS A C 1
ATOM 740 O O . LYS A 1 91 ? 6.773 17.514 7.061 1.00 91.12 91 LYS A O 1
ATOM 745 N N . ASP A 1 92 ? 5.220 16.210 8.033 1.00 93.06 92 ASP A N 1
ATOM 746 C CA . ASP A 1 92 ? 5.692 16.380 9.403 1.00 93.06 92 ASP A CA 1
ATOM 747 C C . ASP A 1 92 ? 6.233 15.049 9.955 1.00 93.06 92 ASP A C 1
ATOM 749 O O . ASP A 1 92 ? 5.446 14.153 10.263 1.00 93.06 92 ASP A O 1
ATOM 753 N N . PRO A 1 93 ? 7.560 14.906 10.143 1.00 91.06 93 PRO A N 1
ATOM 754 C CA . PRO A 1 93 ? 8.175 13.699 10.701 1.00 91.06 93 PRO A CA 1
ATOM 755 C C . PRO A 1 93 ? 7.816 13.418 12.171 1.00 91.06 93 PRO A C 1
ATOM 757 O O . PRO A 1 93 ? 8.212 12.379 12.696 1.00 91.06 93 PRO A O 1
ATOM 760 N N . SER A 1 94 ? 7.101 14.319 12.854 1.00 92.94 94 SER A N 1
ATOM 761 C CA . SER A 1 94 ? 6.527 14.066 14.180 1.00 92.94 94 SER A CA 1
ATOM 762 C C . SER A 1 94 ? 5.102 13.490 14.132 1.00 92.94 94 SER A C 1
ATOM 764 O O . SER A 1 94 ? 4.635 12.926 15.125 1.00 92.94 94 SER A O 1
ATOM 766 N N . ASP A 1 95 ? 4.421 13.567 12.981 1.00 94.69 95 ASP A N 1
ATOM 767 C CA . ASP A 1 95 ? 3.077 13.021 12.799 1.00 94.69 95 ASP A CA 1
ATOM 768 C C . ASP A 1 95 ? 3.133 11.510 12.524 1.00 94.69 95 ASP A C 1
ATOM 770 O O . ASP A 1 95 ? 3.721 11.032 11.554 1.00 94.69 95 ASP A O 1
ATOM 774 N N . GLN A 1 96 ? 2.461 10.729 13.368 1.00 94.62 96 GLN A N 1
ATOM 775 C CA . GLN A 1 96 ? 2.411 9.274 13.237 1.00 94.62 96 GLN A CA 1
ATOM 776 C C . GLN A 1 96 ? 1.747 8.776 11.944 1.00 94.62 96 GLN A C 1
ATOM 778 O O . GLN A 1 96 ? 2.080 7.681 11.493 1.00 94.62 96 GLN A O 1
ATOM 783 N N . ASN A 1 97 ? 0.814 9.526 11.356 1.00 95.62 97 ASN A N 1
ATOM 784 C CA . ASN A 1 97 ? 0.188 9.183 10.078 1.00 95.62 97 ASN A CA 1
ATOM 785 C C . ASN A 1 97 ? 1.154 9.381 8.919 1.00 95.62 97 ASN A C 1
ATOM 787 O O . ASN A 1 97 ? 1.219 8.519 8.040 1.00 95.62 97 ASN A O 1
ATOM 791 N N . TYR A 1 98 ? 1.930 10.468 8.952 1.00 96.25 98 TYR A N 1
ATOM 792 C CA . TYR A 1 98 ? 3.024 10.660 8.010 1.00 96.25 98 TYR A CA 1
ATOM 793 C C . TYR A 1 98 ? 3.995 9.491 8.117 1.00 96.25 98 TYR A C 1
ATOM 795 O O . TYR A 1 98 ? 4.103 8.726 7.168 1.00 96.25 98 TYR A O 1
ATOM 803 N N . VAL A 1 99 ? 4.554 9.243 9.307 1.00 97.06 99 VAL A N 1
ATOM 804 C CA . VAL A 1 99 ? 5.515 8.149 9.525 1.00 97.06 99 VAL A CA 1
ATOM 805 C C . VAL A 1 99 ? 4.958 6.798 9.067 1.00 97.06 99 VAL A C 1
ATOM 807 O O . VAL A 1 99 ? 5.664 6.040 8.413 1.00 97.06 99 VAL A O 1
ATOM 810 N N . PHE A 1 100 ? 3.694 6.480 9.366 1.00 97.38 100 PHE A N 1
ATOM 811 C CA . PHE A 1 100 ? 3.069 5.230 8.921 1.00 97.38 100 PHE A CA 1
ATOM 812 C C . PHE A 1 100 ? 3.015 5.113 7.389 1.00 97.38 100 PHE A C 1
ATOM 814 O O . PHE A 1 100 ? 3.316 4.050 6.839 1.00 97.38 100 PHE A O 1
ATOM 821 N N . SER A 1 101 ? 2.594 6.184 6.715 1.00 97.31 101 SER A N 1
ATOM 822 C CA . SER A 1 101 ? 2.364 6.207 5.267 1.00 97.31 101 SER A CA 1
ATOM 823 C C . SER A 1 101 ? 3.652 6.334 4.449 1.00 97.31 101 SER A C 1
ATOM 825 O O . SER A 1 101 ? 3.758 5.715 3.394 1.00 97.31 101 SER A O 1
ATOM 827 N N . SER A 1 102 ? 4.660 7.052 4.951 1.00 97.19 102 SER A N 1
ATOM 828 C CA . SER A 1 102 ? 5.926 7.303 4.254 1.00 97.19 102 SER A CA 1
ATOM 829 C C . SER A 1 102 ? 6.994 6.233 4.496 1.00 97.19 102 SER A C 1
ATOM 831 O O . SER A 1 102 ? 7.989 6.201 3.776 1.00 97.19 102 SER A O 1
ATOM 833 N N . LEU A 1 103 ? 6.819 5.332 5.473 1.00 97.50 103 LEU A N 1
ATOM 834 C CA . LEU A 1 103 ? 7.831 4.331 5.851 1.00 97.50 103 LEU A CA 1
ATOM 835 C C . LEU A 1 103 ? 8.304 3.478 4.667 1.00 97.50 103 LEU A C 1
ATOM 837 O O . LEU A 1 103 ? 9.503 3.240 4.527 1.00 97.50 103 LEU A O 1
ATOM 841 N N . TYR A 1 104 ? 7.371 3.020 3.822 1.00 98.06 104 TYR A N 1
ATOM 842 C CA . TYR A 1 104 ? 7.703 2.200 2.653 1.00 98.06 104 TYR A CA 1
ATOM 843 C C . TYR A 1 104 ? 8.616 2.972 1.693 1.00 98.06 104 TYR A C 1
ATOM 845 O O . TYR A 1 104 ? 9.665 2.477 1.286 1.00 98.06 104 TYR A O 1
ATOM 853 N N . TYR A 1 105 ? 8.248 4.221 1.406 1.00 97.81 105 TYR A N 1
ATOM 854 C CA . TYR A 1 105 ? 8.995 5.092 0.514 1.00 97.81 105 TYR A CA 1
ATOM 855 C C . TYR A 1 105 ? 10.384 5.445 1.063 1.00 97.81 105 TYR A C 1
ATOM 857 O O . TYR A 1 105 ? 11.393 5.211 0.398 1.00 97.81 105 TYR A O 1
ATOM 865 N N . GLU A 1 106 ? 10.449 5.960 2.291 1.00 97.31 106 GLU A N 1
ATOM 866 C CA . GLU A 1 106 ? 11.701 6.470 2.856 1.00 97.31 106 GLU A CA 1
ATOM 867 C C . GLU A 1 106 ? 12.732 5.372 3.098 1.00 97.31 106 GLU A C 1
ATOM 869 O O . GLU A 1 106 ? 13.916 5.607 2.882 1.00 97.31 106 GLU A O 1
ATOM 874 N N . LEU A 1 107 ? 12.312 4.177 3.526 1.00 97.69 107 LEU A N 1
ATOM 875 C CA . LEU A 1 107 ? 13.264 3.120 3.870 1.00 97.69 107 LEU A CA 1
ATOM 876 C C . LEU A 1 107 ? 13.610 2.206 2.690 1.00 97.69 107 LEU A C 1
ATOM 878 O O . LEU A 1 107 ? 14.748 1.755 2.599 1.00 97.69 107 LEU A O 1
ATOM 882 N N . PHE A 1 108 ? 12.667 1.936 1.783 1.00 98.12 108 PHE A N 1
ATOM 883 C CA . PHE A 1 108 ? 12.887 0.984 0.688 1.00 98.12 108 PHE A CA 1
ATOM 884 C C . PHE A 1 108 ? 13.078 1.681 -0.655 1.00 98.12 108 PHE A C 1
ATOM 886 O O . PHE A 1 108 ? 14.071 1.445 -1.334 1.00 98.12 108 PHE A O 1
ATOM 893 N N . ILE A 1 109 ? 12.163 2.569 -1.038 1.00 97.38 109 ILE A N 1
ATOM 894 C CA . ILE A 1 109 ? 12.132 3.149 -2.390 1.00 97.38 109 ILE A CA 1
ATOM 895 C C . ILE A 1 109 ? 13.300 4.097 -2.613 1.00 97.38 109 ILE A C 1
ATOM 897 O O . ILE A 1 109 ? 14.056 3.945 -3.570 1.00 97.38 109 ILE A O 1
ATOM 901 N N . ARG A 1 110 ? 13.496 5.033 -1.684 1.00 96.62 110 ARG A N 1
ATOM 902 C CA . ARG A 1 110 ? 14.546 6.050 -1.766 1.00 96.62 110 ARG A CA 1
ATOM 903 C C . ARG A 1 110 ? 15.954 5.452 -1.823 1.00 96.62 110 ARG A C 1
ATOM 905 O O . ARG A 1 110 ? 16.840 6.016 -2.462 1.00 96.62 110 ARG A O 1
ATOM 912 N N . HIS A 1 111 ? 16.146 4.309 -1.170 1.00 96.25 111 HIS A N 1
ATOM 913 C CA . HIS A 1 111 ? 17.414 3.581 -1.129 1.00 96.25 111 HIS A CA 1
ATOM 914 C C . HIS A 1 111 ? 17.478 2.416 -2.129 1.00 96.25 111 HIS A C 1
ATOM 916 O O . HIS A 1 111 ? 18.515 1.772 -2.248 1.00 96.25 111 HIS A O 1
ATOM 922 N N . ASN A 1 112 ? 16.393 2.164 -2.868 1.00 96.06 112 ASN A N 1
ATOM 923 C CA . ASN A 1 112 ? 16.204 0.994 -3.725 1.00 96.06 112 ASN A CA 1
ATOM 924 C C . ASN A 1 112 ? 16.516 -0.346 -3.020 1.00 96.06 112 ASN A C 1
ATOM 926 O O . ASN A 1 112 ? 17.035 -1.286 -3.623 1.00 96.06 112 ASN A O 1
ATOM 930 N N . GLU A 1 113 ? 16.192 -0.425 -1.730 1.00 96.75 113 GLU A N 1
ATOM 931 C CA . GLU A 1 113 ? 16.413 -1.588 -0.875 1.00 96.75 113 GLU A CA 1
ATOM 932 C C . GLU A 1 113 ? 15.228 -2.547 -0.973 1.00 96.75 113 GLU A C 1
ATOM 934 O O . GLU A 1 113 ? 14.074 -2.155 -0.804 1.00 96.75 113 GLU A O 1
ATOM 939 N N . LEU A 1 114 ? 15.490 -3.831 -1.225 1.00 96.25 114 LEU A N 1
ATOM 940 C CA . LEU A 1 114 ? 14.439 -4.858 -1.260 1.00 96.25 114 LEU A CA 1
ATOM 941 C C . LEU A 1 114 ? 14.172 -5.461 0.119 1.00 96.25 114 LEU A C 1
ATOM 943 O O . LEU A 1 114 ? 13.083 -5.974 0.359 1.00 96.25 114 LEU A O 1
ATOM 947 N N . TYR A 1 115 ? 15.148 -5.438 1.029 1.00 97.75 115 TYR A N 1
ATOM 948 C CA . TYR A 1 115 ? 15.050 -6.125 2.312 1.00 97.75 115 TYR A CA 1
ATOM 949 C C . TYR A 1 115 ? 15.628 -5.304 3.455 1.00 97.75 115 TYR A C 1
ATOM 951 O O . TYR A 1 115 ? 16.791 -4.921 3.426 1.00 97.75 115 TYR A O 1
ATOM 959 N N . ILE A 1 116 ? 14.855 -5.165 4.531 1.00 98.12 116 ILE A N 1
ATOM 960 C CA . ILE A 1 116 ? 15.346 -4.612 5.793 1.00 98.12 116 ILE A CA 1
ATOM 961 C C . ILE A 1 116 ? 15.084 -5.616 6.909 1.00 98.12 116 ILE A C 1
ATOM 963 O O . ILE A 1 116 ? 13.938 -5.945 7.230 1.00 98.12 116 ILE A O 1
ATOM 967 N N . LYS A 1 117 ? 16.167 -6.087 7.538 1.00 96.94 117 LYS A N 1
ATOM 968 C CA . LYS A 1 117 ? 16.103 -7.070 8.628 1.00 96.94 117 LYS A CA 1
ATOM 969 C C . LYS A 1 117 ? 15.537 -6.472 9.915 1.00 96.94 117 LYS A C 1
ATOM 971 O O . LYS A 1 117 ? 14.656 -7.070 10.526 1.00 96.94 117 LYS A O 1
ATOM 976 N N . ASN A 1 118 ? 16.037 -5.311 10.340 1.00 96.88 118 ASN A N 1
ATOM 977 C CA . ASN A 1 118 ? 15.617 -4.663 11.583 1.00 96.88 118 ASN A CA 1
ATOM 978 C C . ASN A 1 118 ? 14.843 -3.374 11.305 1.00 96.88 118 ASN A C 1
ATOM 980 O O . ASN A 1 118 ? 15.312 -2.272 11.572 1.00 96.88 118 ASN A O 1
ATOM 984 N N . LEU A 1 119 ? 13.626 -3.530 10.786 1.00 96.94 119 LEU A N 1
ATOM 985 C CA . LEU A 1 119 ? 12.804 -2.394 10.377 1.00 96.94 119 LEU A CA 1
ATOM 986 C C . LEU A 1 119 ? 12.508 -1.421 11.526 1.00 96.94 119 LEU A C 1
ATOM 988 O O . LEU A 1 119 ? 12.411 -0.224 11.302 1.00 96.94 119 LEU A O 1
ATOM 992 N N . HIS A 1 120 ? 12.388 -1.920 12.758 1.00 97.19 120 HIS A N 1
ATOM 993 C CA . HIS A 1 120 ? 12.159 -1.069 13.925 1.00 97.19 120 HIS A CA 1
ATOM 994 C C . HIS A 1 120 ? 13.345 -0.148 14.217 1.00 97.19 120 HIS A C 1
ATOM 996 O O . HIS A 1 120 ? 13.142 1.031 14.502 1.00 97.19 120 HIS A O 1
ATOM 1002 N N . TYR A 1 121 ? 14.569 -0.674 14.140 1.00 96.88 121 TYR A N 1
ATOM 1003 C CA . TYR A 1 121 ? 15.768 0.140 14.302 1.00 96.88 121 TYR A CA 1
ATOM 1004 C C . TYR A 1 121 ? 15.876 1.185 13.188 1.00 96.88 121 TYR A C 1
ATOM 1006 O O . TYR A 1 121 ? 15.956 2.368 13.498 1.00 96.88 121 TYR A O 1
ATOM 1014 N N . GLU A 1 122 ? 15.761 0.768 11.922 1.00 97.25 122 GLU A N 1
ATOM 1015 C CA . GLU A 1 122 ? 15.845 1.689 10.777 1.00 97.25 122 GLU A CA 1
ATOM 1016 C C . GLU A 1 122 ? 14.763 2.776 10.824 1.00 97.25 122 GLU A C 1
ATOM 1018 O O . GLU A 1 122 ? 15.033 3.943 10.555 1.00 97.25 122 GLU A O 1
ATOM 1023 N N . THR A 1 123 ? 13.542 2.426 11.247 1.00 96.81 123 THR A N 1
ATOM 1024 C CA . THR A 1 123 ? 12.460 3.412 11.392 1.00 96.81 123 THR A CA 1
ATOM 1025 C C . THR A 1 123 ? 12.813 4.465 12.435 1.00 96.81 123 THR A C 1
ATOM 1027 O O . THR A 1 123 ? 12.671 5.652 12.170 1.00 96.81 123 THR A O 1
ATOM 1030 N N . ASN A 1 124 ? 13.282 4.061 13.616 1.00 96.69 124 ASN A N 1
ATOM 1031 C CA . ASN A 1 124 ? 13.597 5.014 14.683 1.00 96.69 124 ASN A CA 1
ATOM 1032 C C . ASN A 1 124 ? 14.889 5.801 14.422 1.00 96.69 124 ASN A C 1
ATOM 1034 O O . ASN A 1 124 ? 15.028 6.904 14.941 1.00 96.69 124 ASN A O 1
ATOM 1038 N N . LEU A 1 125 ? 15.805 5.261 13.612 1.00 95.81 125 LEU A N 1
ATOM 1039 C CA . LEU A 1 125 ? 16.968 5.994 13.115 1.00 95.81 125 LEU A CA 1
ATOM 1040 C C . LEU A 1 125 ? 16.549 7.086 12.121 1.00 95.81 125 LEU A C 1
ATOM 1042 O O . LEU A 1 125 ? 17.074 8.191 12.164 1.00 95.81 125 LEU A O 1
ATOM 1046 N N . HIS A 1 126 ? 15.591 6.791 11.240 1.00 95.31 126 HIS A N 1
ATOM 1047 C CA . HIS A 1 126 ? 15.127 7.742 10.231 1.00 95.31 126 HIS A CA 1
ATOM 1048 C C . HIS A 1 126 ? 14.167 8.802 10.804 1.00 95.31 126 HIS A C 1
ATOM 1050 O O . HIS A 1 126 ? 14.250 9.980 10.459 1.00 95.31 126 HIS A O 1
ATOM 1056 N N . TYR A 1 127 ? 13.252 8.403 11.691 1.00 94.62 127 TYR A N 1
ATOM 1057 C CA . TYR A 1 127 ? 12.208 9.261 12.260 1.00 94.62 127 TYR A CA 1
ATOM 1058 C C . TYR A 1 127 ? 12.481 9.596 13.731 1.00 94.62 127 TYR A C 1
ATOM 1060 O O . TYR A 1 127 ? 11.683 9.291 14.616 1.00 94.62 127 TYR A O 1
ATOM 1068 N N . GLU A 1 128 ? 13.589 10.285 14.003 1.00 90.94 128 GLU A N 1
ATOM 1069 C CA . GLU A 1 128 ? 14.028 10.618 15.372 1.00 90.94 128 GLU A CA 1
ATOM 1070 C C . GLU A 1 128 ? 12.976 11.392 16.193 1.00 90.94 128 GLU A C 1
ATOM 1072 O O . GLU A 1 128 ? 12.933 11.308 17.420 1.00 90.94 128 GLU A O 1
ATOM 1077 N N . LYS A 1 129 ? 12.095 12.141 15.515 1.00 91.25 129 LYS A N 1
ATOM 1078 C CA . LYS A 1 129 ? 11.037 12.952 16.141 1.00 91.25 129 LYS A CA 1
ATOM 1079 C C . LYS A 1 129 ? 9.775 12.163 16.500 1.00 91.25 129 LYS A C 1
ATOM 1081 O O . LYS A 1 129 ? 8.904 12.707 17.175 1.00 91.25 129 LYS A O 1
ATOM 1086 N N . CYS A 1 130 ? 9.658 10.908 16.072 1.00 91.88 130 CYS A N 1
ATOM 1087 C CA . CYS A 1 130 ? 8.497 10.066 16.332 1.00 91.88 130 CYS A CA 1
ATOM 1088 C C . CYS A 1 130 ? 8.931 8.623 16.608 1.00 91.88 130 CYS A C 1
ATOM 1090 O O . CYS A 1 130 ? 9.021 7.797 15.703 1.00 91.88 130 CYS A O 1
ATOM 1092 N N . VAL A 1 131 ? 9.122 8.297 17.887 1.00 92.94 131 VAL A N 1
ATOM 1093 C CA . VAL A 1 131 ? 9.486 6.937 18.300 1.00 92.94 131 VAL A CA 1
ATOM 1094 C C . VAL A 1 131 ? 8.332 5.963 18.036 1.00 92.94 131 VAL A C 1
ATOM 1096 O O . VAL A 1 131 ? 7.209 6.137 18.524 1.00 92.94 131 VAL A O 1
ATOM 1099 N N . VAL A 1 132 ? 8.618 4.901 17.285 1.00 95.06 132 VAL A N 1
ATOM 1100 C CA . VAL A 1 132 ? 7.676 3.838 16.920 1.00 95.06 132 VAL A CA 1
ATOM 1101 C C . VAL A 1 132 ? 8.083 2.541 17.612 1.00 95.06 132 VAL A C 1
ATOM 1103 O O . VAL A 1 132 ? 9.219 2.101 17.482 1.00 95.06 132 VAL A O 1
ATOM 1106 N N . SER A 1 133 ? 7.153 1.905 18.332 1.00 95.88 133 SER A N 1
ATOM 1107 C CA . SER A 1 133 ? 7.422 0.647 19.043 1.00 95.88 133 SER A CA 1
ATOM 1108 C C . SER A 1 133 ? 7.487 -0.570 18.110 1.00 95.88 133 SER A C 1
ATOM 1110 O O . SER A 1 133 ? 6.992 -0.547 16.978 1.00 95.88 133 SER A O 1
ATOM 1112 N N . HIS A 1 134 ? 8.039 -1.683 18.600 1.00 95.69 134 HIS A N 1
ATOM 1113 C CA . HIS A 1 134 ? 8.093 -2.944 17.854 1.00 95.69 134 HIS A CA 1
ATOM 1114 C C . HIS A 1 134 ? 6.702 -3.454 17.455 1.00 95.69 134 HIS A C 1
ATOM 1116 O O . HIS A 1 134 ? 6.525 -3.962 16.348 1.00 95.69 134 HIS A O 1
ATOM 1122 N N . GLU A 1 135 ? 5.703 -3.312 18.325 1.00 94.38 135 GLU A N 1
ATOM 1123 C CA . GLU A 1 135 ? 4.321 -3.734 18.077 1.00 94.38 135 GLU A CA 1
ATOM 1124 C C . GLU A 1 135 ? 3.718 -2.951 16.913 1.00 94.38 135 GLU A C 1
ATOM 1126 O O . GLU A 1 135 ? 3.103 -3.544 16.027 1.00 94.38 135 GLU A O 1
ATOM 1131 N N . LYS A 1 136 ? 3.960 -1.636 16.870 1.00 95.38 136 LYS A N 1
ATOM 1132 C CA . LYS A 1 136 ? 3.513 -0.752 15.789 1.00 95.38 136 LYS A CA 1
ATOM 1133 C C . LYS A 1 136 ? 4.157 -1.114 14.452 1.00 95.38 136 LYS A C 1
ATOM 1135 O O . LYS A 1 136 ? 3.452 -1.226 13.452 1.00 95.38 136 LYS A O 1
ATOM 1140 N N . ILE A 1 137 ? 5.461 -1.390 14.435 1.00 96.81 137 ILE A N 1
ATOM 1141 C CA . ILE A 1 137 ? 6.166 -1.865 13.233 1.00 96.81 137 ILE A CA 1
ATOM 1142 C C . ILE A 1 137 ? 5.663 -3.243 12.797 1.00 96.81 137 ILE A C 1
ATOM 1144 O O . ILE A 1 137 ? 5.492 -3.511 11.610 1.00 96.81 137 ILE A O 1
ATOM 1148 N N . ASN A 1 138 ? 5.386 -4.141 13.741 1.00 95.06 138 ASN A N 1
ATOM 1149 C CA . ASN A 1 138 ? 4.825 -5.452 13.430 1.00 95.06 138 ASN A CA 1
ATOM 1150 C C . ASN A 1 138 ? 3.399 -5.357 12.871 1.00 95.06 138 ASN A C 1
ATOM 1152 O O . ASN A 1 138 ? 3.070 -6.118 11.958 1.00 95.06 138 ASN A O 1
ATOM 1156 N N . ALA A 1 139 ? 2.575 -4.438 13.378 1.00 93.62 139 ALA A N 1
ATOM 1157 C CA . ALA A 1 139 ? 1.258 -4.139 12.824 1.00 93.62 139 ALA A CA 1
ATOM 1158 C C . ALA A 1 139 ? 1.378 -3.555 11.408 1.00 93.62 139 ALA A C 1
ATOM 1160 O O . ALA A 1 139 ? 0.755 -4.074 10.485 1.00 93.62 139 ALA A O 1
ATOM 1161 N N . TRP A 1 140 ? 2.270 -2.580 11.206 1.00 96.81 140 TRP A N 1
ATOM 1162 C CA . TRP A 1 140 ? 2.571 -2.015 9.888 1.00 96.81 140 TRP A CA 1
ATOM 1163 C C . TRP A 1 140 ? 2.967 -3.102 8.882 1.00 96.81 140 TRP A C 1
ATOM 1165 O O . TRP A 1 140 ? 2.338 -3.226 7.837 1.00 96.81 140 TRP A O 1
ATOM 1175 N N . LYS A 1 141 ? 3.910 -3.990 9.233 1.00 97.12 141 LYS A N 1
ATOM 1176 C CA . LYS A 1 141 ? 4.336 -5.103 8.363 1.00 97.12 141 LYS A CA 1
ATOM 1177 C C . LYS A 1 141 ? 3.178 -6.027 7.974 1.00 97.12 141 LYS A C 1
ATOM 1179 O O . LYS A 1 141 ? 3.156 -6.539 6.860 1.00 97.12 141 LYS A O 1
ATOM 1184 N N . ARG A 1 142 ? 2.231 -6.274 8.889 1.00 95.62 142 ARG A N 1
ATOM 1185 C CA . ARG A 1 142 ? 1.030 -7.088 8.618 1.00 95.62 142 ARG A CA 1
ATOM 1186 C C . ARG A 1 142 ? 0.092 -6.390 7.643 1.00 95.62 142 ARG A C 1
ATOM 1188 O O . ARG A 1 142 ? -0.402 -7.041 6.729 1.00 95.62 142 ARG A O 1
ATOM 1195 N N . ILE A 1 143 ? -0.129 -5.091 7.831 1.00 96.62 143 ILE A N 1
ATOM 1196 C CA . ILE A 1 143 ? -0.963 -4.285 6.937 1.00 96.62 143 ILE A CA 1
ATOM 1197 C C . ILE A 1 143 ? -0.327 -4.230 5.547 1.00 96.62 143 ILE A C 1
ATOM 1199 O O . ILE A 1 143 ? -0.992 -4.566 4.575 1.00 96.62 143 ILE A O 1
ATOM 1203 N N . MET A 1 144 ? 0.966 -3.919 5.442 1.00 97.50 144 MET A N 1
ATOM 1204 C CA . MET A 1 144 ? 1.645 -3.828 4.146 1.00 97.50 144 MET A CA 1
ATOM 1205 C C . MET A 1 144 ? 1.697 -5.166 3.411 1.00 97.50 144 MET A C 1
ATOM 1207 O O . MET A 1 144 ? 1.441 -5.207 2.211 1.00 97.50 144 MET A O 1
ATOM 1211 N N . GLN A 1 145 ? 1.925 -6.273 4.123 1.00 97.31 145 GLN A N 1
ATOM 1212 C CA . GLN A 1 145 ? 1.821 -7.608 3.531 1.00 97.31 145 GLN A CA 1
ATOM 1213 C C . GLN A 1 145 ? 0.405 -7.908 3.028 1.00 97.31 145 GLN A C 1
ATOM 1215 O O . GLN A 1 145 ? 0.230 -8.442 1.937 1.00 97.31 145 GLN A O 1
ATOM 1220 N N . TYR A 1 146 ? -0.619 -7.555 3.804 1.00 97.00 146 TYR A N 1
ATOM 1221 C CA . TYR A 1 146 ? -2.006 -7.756 3.400 1.00 97.00 146 TYR A CA 1
ATOM 1222 C C . TYR A 1 146 ? -2.392 -6.930 2.163 1.00 97.00 146 TYR A C 1
ATOM 1224 O O . TYR A 1 146 ? -3.083 -7.431 1.267 1.00 97.00 146 TYR A O 1
ATOM 1232 N N . LEU A 1 147 ? -1.925 -5.680 2.106 1.00 97.38 147 LEU A N 1
ATOM 1233 C CA . LEU A 1 147 ? -2.089 -4.794 0.954 1.00 97.38 147 LEU A CA 1
ATOM 1234 C C . LEU A 1 147 ? -1.281 -5.261 -0.264 1.00 97.38 147 LEU A C 1
ATOM 1236 O O . LEU A 1 147 ? -1.578 -4.822 -1.367 1.00 97.38 147 LEU A O 1
ATOM 1240 N N . GLY A 1 148 ? -0.333 -6.186 -0.082 1.00 97.50 148 GLY A N 1
ATOM 1241 C CA . GLY A 1 148 ? 0.460 -6.788 -1.151 1.00 97.50 148 GLY A CA 1
ATOM 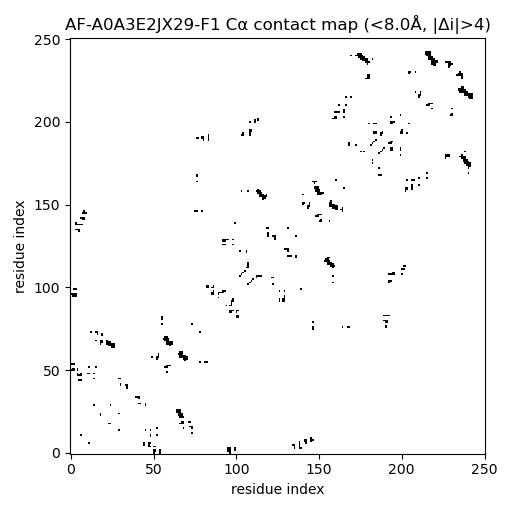1242 C C . GLY A 1 148 ? 1.768 -6.059 -1.454 1.00 97.50 148 GLY A C 1
ATOM 1243 O O . GLY A 1 148 ? 2.337 -6.290 -2.508 1.00 97.50 148 GLY A O 1
ATOM 1244 N N . LEU A 1 149 ? 2.265 -5.192 -0.566 1.00 97.31 149 LEU A N 1
ATOM 1245 C CA . LEU A 1 149 ? 3.512 -4.436 -0.773 1.00 97.31 149 LEU A CA 1
ATOM 1246 C C . LEU A 1 149 ? 4.793 -5.210 -0.429 1.00 97.31 149 LEU A C 1
ATOM 1248 O O . LEU A 1 149 ? 5.898 -4.695 -0.609 1.00 97.31 149 LEU A O 1
ATOM 1252 N N . GLY A 1 150 ? 4.675 -6.416 0.122 1.00 97.06 150 GLY A N 1
ATOM 1253 C CA . GLY A 1 150 ? 5.844 -7.176 0.532 1.00 97.06 150 GLY A CA 1
ATOM 1254 C C . GLY A 1 150 ? 5.552 -8.345 1.452 1.00 97.06 150 GLY A C 1
ATOM 1255 O O . GLY A 1 150 ? 4.420 -8.624 1.838 1.00 97.06 150 GLY A O 1
ATOM 1256 N N . TYR A 1 151 ? 6.624 -9.003 1.869 1.00 97.19 151 TYR A N 1
ATOM 1257 C CA . TYR A 1 151 ? 6.586 -10.222 2.659 1.00 97.19 151 TYR A CA 1
ATOM 1258 C C . TYR A 1 151 ? 7.277 -10.018 4.000 1.00 97.19 151 TYR A C 1
ATOM 1260 O O . TYR A 1 151 ? 8.337 -9.404 4.111 1.00 97.19 151 TYR A O 1
ATOM 1268 N N . ARG A 1 152 ? 6.709 -10.605 5.049 1.00 95.88 152 ARG A N 1
ATOM 1269 C CA . ARG A 1 152 ? 7.386 -10.710 6.344 1.00 95.88 152 ARG A CA 1
ATOM 1270 C C . ARG A 1 152 ? 8.319 -11.917 6.326 1.00 95.88 152 ARG A C 1
ATOM 1272 O O . ARG A 1 152 ? 7.834 -13.044 6.286 1.00 95.88 152 ARG A O 1
ATOM 1279 N N . VAL A 1 153 ? 9.628 -11.699 6.417 1.00 93.38 153 VAL A N 1
ATOM 1280 C CA . VAL A 1 153 ? 10.632 -12.775 6.339 1.00 93.38 153 VAL A CA 1
ATOM 1281 C C . VAL A 1 153 ? 11.691 -12.572 7.423 1.00 93.38 153 VAL A C 1
ATOM 1283 O O . VAL A 1 153 ? 12.173 -11.459 7.603 1.00 93.38 153 VAL A O 1
ATOM 1286 N N . TYR A 1 154 ? 12.024 -13.627 8.178 1.00 90.00 154 TYR A N 1
ATOM 1287 C CA . TYR A 1 154 ? 13.072 -13.636 9.220 1.00 90.00 154 TYR A CA 1
ATOM 1288 C C . TYR A 1 154 ? 13.035 -12.452 10.212 1.00 90.00 154 TYR A C 1
ATOM 1290 O O . TYR A 1 154 ? 14.071 -11.940 10.630 1.00 90.00 154 TYR A O 1
ATOM 1298 N N . GLY A 1 155 ? 11.835 -11.991 10.579 1.00 87.19 155 GLY A N 1
ATOM 1299 C CA . GLY A 1 155 ? 11.634 -10.831 11.461 1.00 87.19 155 GLY A CA 1
ATOM 1300 C C . GLY A 1 155 ? 11.718 -9.465 10.762 1.00 87.19 155 GLY A C 1
ATOM 1301 O O . GLY A 1 155 ? 11.166 -8.493 11.288 1.00 87.19 155 GLY A O 1
ATOM 1302 N N . GLY A 1 156 ? 12.302 -9.405 9.566 1.00 96.12 156 GLY A N 1
ATOM 1303 C CA . GLY A 1 156 ? 12.360 -8.229 8.703 1.00 96.12 156 GLY A CA 1
ATOM 1304 C C . GLY A 1 156 ? 11.153 -8.076 7.780 1.00 96.12 156 GLY A C 1
ATOM 1305 O O . GLY A 1 156 ? 10.077 -8.646 8.007 1.00 96.12 156 GLY A O 1
ATOM 1306 N N . PHE A 1 157 ? 11.344 -7.277 6.734 1.00 98.31 157 PHE A N 1
ATOM 1307 C CA . PHE A 1 157 ? 10.365 -7.049 5.678 1.00 98.31 157 PHE A CA 1
ATOM 1308 C C . PHE A 1 157 ? 11.055 -7.019 4.313 1.00 98.31 157 PHE A C 1
ATOM 1310 O O . PHE A 1 157 ? 12.054 -6.322 4.135 1.00 98.31 157 PHE A O 1
ATOM 1317 N N . TYR A 1 158 ? 10.530 -7.809 3.381 1.00 97.81 158 TYR A N 1
ATOM 1318 C CA . TYR A 1 158 ? 10.962 -7.879 1.993 1.00 97.81 158 TYR A CA 1
ATOM 1319 C C . TYR A 1 158 ? 9.962 -7.107 1.135 1.00 97.81 158 TYR A C 1
ATOM 1321 O O . TYR A 1 158 ? 8.855 -7.588 0.905 1.00 97.81 158 TYR A O 1
ATOM 1329 N N . ALA A 1 159 ? 10.325 -5.902 0.712 1.00 97.38 159 ALA A N 1
ATOM 1330 C CA . ALA A 1 159 ? 9.474 -4.928 0.035 1.00 97.38 159 ALA A CA 1
ATOM 1331 C C . ALA A 1 159 ? 9.251 -5.247 -1.455 1.00 97.38 159 ALA A C 1
ATOM 1333 O O . ALA A 1 159 ? 9.255 -4.360 -2.296 1.00 97.38 159 ALA A O 1
ATOM 1334 N N . LEU A 1 160 ? 9.039 -6.517 -1.791 1.00 96.56 160 LEU A N 1
ATOM 1335 C CA . LEU A 1 160 ? 8.693 -6.956 -3.138 1.00 96.56 160 LEU A CA 1
ATOM 1336 C C . LEU A 1 160 ? 7.164 -7.036 -3.274 1.00 96.56 160 LEU A C 1
ATOM 1338 O O . LEU A 1 160 ? 6.572 -7.918 -2.644 1.00 96.56 160 LEU A O 1
ATOM 1342 N N . PRO A 1 161 ? 6.511 -6.175 -4.078 1.00 97.12 161 PRO A N 1
ATOM 1343 C CA . PRO A 1 161 ? 5.072 -6.256 -4.276 1.00 97.12 161 PRO A CA 1
ATOM 1344 C C . PRO A 1 161 ? 4.629 -7.639 -4.766 1.00 97.12 161 PRO A C 1
ATOM 1346 O O . PRO A 1 161 ? 5.309 -8.296 -5.555 1.00 97.12 161 PRO A O 1
ATOM 1349 N N . HIS A 1 162 ? 3.476 -8.092 -4.288 1.00 96.88 162 HIS A N 1
ATOM 1350 C CA . HIS A 1 162 ? 2.853 -9.326 -4.746 1.00 96.88 162 HIS A CA 1
ATOM 1351 C C . HIS A 1 162 ? 2.428 -9.169 -6.207 1.00 96.88 162 HIS A C 1
ATOM 1353 O O . HIS A 1 162 ? 1.934 -8.109 -6.593 1.00 96.88 162 HIS A O 1
ATOM 1359 N N . LEU A 1 163 ? 2.555 -10.237 -7.001 1.00 95.06 163 LEU A N 1
ATOM 1360 C CA . LEU A 1 163 ? 2.151 -10.203 -8.409 1.00 95.06 163 LEU A CA 1
ATOM 1361 C C . LEU A 1 163 ? 0.674 -9.827 -8.566 1.00 95.06 163 LEU A C 1
ATOM 1363 O O . LEU A 1 163 ? 0.375 -8.975 -9.391 1.00 95.06 163 LEU A O 1
ATOM 1367 N N . ASP A 1 164 ? -0.213 -10.347 -7.712 1.00 95.81 164 ASP A N 1
ATOM 1368 C CA . ASP A 1 164 ? -1.643 -9.999 -7.724 1.00 95.81 164 ASP A CA 1
ATOM 1369 C C . ASP A 1 164 ? -1.886 -8.486 -7.605 1.00 95.81 164 ASP A C 1
ATOM 1371 O O . ASP A 1 164 ? -2.743 -7.944 -8.292 1.00 95.81 164 ASP A O 1
ATOM 1375 N N . LEU A 1 165 ? -1.096 -7.779 -6.784 1.00 97.06 165 LEU A N 1
ATOM 1376 C CA . LEU A 1 165 ? -1.208 -6.324 -6.651 1.00 97.06 165 LEU A CA 1
ATOM 1377 C C . LEU A 1 165 ? -0.767 -5.607 -7.934 1.00 97.06 165 LEU A C 1
ATOM 1379 O O . LEU A 1 165 ? -1.388 -4.628 -8.339 1.00 97.06 165 LEU A O 1
ATOM 1383 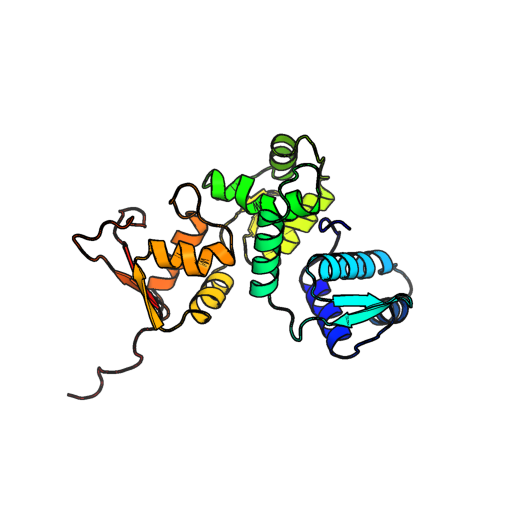N N . ILE A 1 166 ? 0.301 -6.081 -8.578 1.00 96.56 166 ILE A N 1
ATOM 1384 C CA . ILE A 1 166 ? 0.771 -5.507 -9.843 1.00 96.56 166 ILE A CA 1
ATOM 1385 C C . ILE A 1 166 ? -0.243 -5.777 -10.964 1.00 96.56 166 ILE A C 1
ATOM 1387 O O . ILE A 1 166 ? -0.537 -4.872 -11.741 1.00 96.56 166 ILE A O 1
ATOM 1391 N N . VAL A 1 167 ? -0.830 -6.976 -11.013 1.00 95.88 167 VAL A N 1
ATOM 1392 C CA . VAL A 1 167 ? -1.916 -7.324 -11.943 1.00 95.88 167 VAL A CA 1
ATOM 1393 C C . VAL A 1 167 ? -3.124 -6.413 -11.730 1.00 95.88 167 VAL A C 1
ATOM 1395 O O . VAL A 1 167 ? -3.614 -5.830 -12.694 1.00 95.88 167 VAL A O 1
ATOM 1398 N N . ASP A 1 168 ? -3.558 -6.231 -10.481 1.00 95.75 168 ASP A N 1
ATOM 1399 C CA . ASP A 1 168 ? -4.655 -5.331 -10.115 1.00 95.75 168 ASP A CA 1
ATOM 1400 C C . ASP A 1 168 ? -4.402 -3.893 -10.614 1.00 95.75 168 ASP A C 1
ATOM 1402 O O . ASP A 1 168 ? -5.318 -3.236 -11.109 1.00 95.75 168 ASP A O 1
ATOM 1406 N N . ILE A 1 169 ? -3.158 -3.402 -10.532 1.00 95.94 169 ILE A N 1
ATOM 1407 C CA . ILE A 1 169 ? -2.769 -2.085 -11.064 1.00 95.94 169 ILE A CA 1
ATOM 1408 C C . ILE A 1 169 ? -2.826 -2.074 -12.593 1.00 95.94 169 ILE A C 1
ATOM 1410 O O . ILE A 1 169 ? -3.444 -1.183 -13.168 1.00 95.94 169 ILE A O 1
ATOM 1414 N N . ILE A 1 170 ? -2.230 -3.059 -13.267 1.00 94.44 170 ILE A N 1
ATOM 1415 C CA . ILE A 1 170 ? -2.233 -3.159 -14.736 1.00 94.44 170 ILE A CA 1
ATOM 1416 C C . ILE A 1 170 ? -3.667 -3.160 -15.281 1.00 94.44 170 ILE A C 1
ATOM 1418 O O . ILE A 1 170 ? -3.964 -2.458 -16.247 1.00 94.44 170 ILE A O 1
ATOM 1422 N N . GLN A 1 171 ? -4.577 -3.888 -14.633 1.00 93.31 171 GLN A N 1
ATOM 1423 C CA . GLN A 1 171 ? -5.982 -3.970 -15.034 1.00 93.31 171 GLN A CA 1
ATOM 1424 C C . GLN A 1 171 ? -6.730 -2.631 -14.942 1.00 93.31 171 GLN A C 1
ATOM 1426 O O . GLN A 1 171 ? -7.710 -2.444 -15.661 1.00 93.31 171 GLN A O 1
ATOM 1431 N N . LEU A 1 172 ? -6.280 -1.676 -14.120 1.00 93.25 172 LEU A N 1
ATOM 1432 C CA . LEU A 1 172 ? -6.845 -0.319 -14.106 1.00 93.25 172 LEU A CA 1
ATOM 1433 C C . LEU A 1 172 ? -6.454 0.510 -15.337 1.00 93.25 172 LEU A C 1
ATOM 1435 O O . LEU A 1 172 ? -7.118 1.501 -15.638 1.00 93.25 172 LEU A O 1
ATOM 1439 N N . HIS A 1 173 ? -5.387 0.120 -16.031 1.00 92.19 173 HIS A N 1
ATOM 1440 C CA . HIS A 1 173 ? -4.762 0.884 -17.109 1.00 92.19 173 HIS A CA 1
ATOM 1441 C C . HIS A 1 173 ? -4.705 0.080 -18.414 1.00 92.19 173 HIS A C 1
ATOM 1443 O O . HIS A 1 173 ? -3.737 0.168 -19.171 1.00 92.19 173 HIS A O 1
ATOM 1449 N N . GLN A 1 174 ? -5.757 -0.705 -18.677 1.00 86.19 174 GLN A N 1
ATOM 1450 C CA . GLN A 1 174 ? -5.919 -1.424 -19.940 1.00 86.19 174 GLN A CA 1
ATOM 1451 C C . GLN A 1 174 ? -5.775 -0.476 -21.136 1.00 86.19 174 GLN A C 1
ATOM 1453 O O . GLN A 1 174 ? -6.255 0.660 -21.099 1.00 86.19 174 GLN A O 1
ATOM 1458 N N . ASN A 1 175 ? -5.159 -0.970 -22.212 1.00 88.88 175 ASN A N 1
ATOM 1459 C CA . ASN A 1 175 ? -4.893 -0.237 -23.454 1.00 88.88 175 ASN A CA 1
ATOM 1460 C C . ASN A 1 175 ? -3.811 0.849 -23.353 1.00 88.88 175 ASN A C 1
ATOM 1462 O O . ASN A 1 175 ? -3.679 1.668 -24.264 1.00 88.88 175 ASN A O 1
ATOM 1466 N N . TRP A 1 176 ? -3.031 0.892 -22.271 1.00 94.31 176 TRP A N 1
ATOM 1467 C CA . TRP A 1 176 ? -1.851 1.749 -22.244 1.00 94.31 176 TRP A CA 1
ATOM 1468 C C . TRP A 1 176 ? -0.799 1.239 -23.232 1.00 94.31 176 TRP A C 1
ATOM 1470 O O . TRP A 1 176 ? -0.369 0.095 -23.144 1.00 94.31 176 TRP A O 1
ATOM 1480 N N . GLU A 1 177 ? -0.305 2.107 -24.107 1.00 95.06 177 GLU A N 1
ATOM 1481 C CA . GLU A 1 177 ? 0.910 1.859 -24.878 1.00 95.06 177 GLU A CA 1
ATOM 1482 C C . GLU A 1 177 ? 1.810 3.090 -24.786 1.00 95.06 177 GLU A C 1
ATOM 1484 O O . GLU A 1 177 ? 1.383 4.207 -25.085 1.00 95.06 177 GLU A O 1
ATOM 1489 N N . GLY A 1 178 ? 3.061 2.911 -24.367 1.00 95.06 178 GLY A N 1
ATOM 1490 C CA . GLY A 1 178 ? 3.949 4.050 -24.201 1.00 95.06 178 GLY A CA 1
ATOM 1491 C C . GLY A 1 178 ? 5.304 3.732 -23.581 1.00 95.06 178 GLY A C 1
ATOM 1492 O O . GLY A 1 178 ? 5.651 2.566 -23.364 1.00 95.06 178 GLY A O 1
ATOM 1493 N N . PRO A 1 179 ? 6.072 4.784 -23.253 1.00 95.50 179 PRO A N 1
ATOM 1494 C CA . PRO A 1 179 ? 7.318 4.655 -22.518 1.00 95.50 179 PRO A CA 1
ATOM 1495 C C . PRO A 1 179 ? 7.106 3.940 -21.186 1.00 95.50 179 PRO A C 1
ATOM 1497 O O . PRO A 1 179 ? 6.194 4.268 -20.422 1.00 95.50 179 PRO A O 1
ATOM 1500 N N . PHE A 1 180 ? 7.984 2.985 -20.882 1.00 95.00 180 PHE A N 1
ATOM 1501 C CA . PHE A 1 180 ? 7.870 2.194 -19.659 1.00 95.00 180 PHE A CA 1
ATOM 1502 C C . PHE A 1 180 ? 8.036 3.060 -18.400 1.00 95.00 180 PHE A C 1
ATOM 1504 O O . PHE A 1 180 ? 7.304 2.899 -17.427 1.00 95.00 180 PHE A O 1
ATOM 1511 N N . GLN A 1 181 ? 8.932 4.047 -18.461 1.00 94.81 181 GLN A N 1
ATOM 1512 C CA . GLN A 1 181 ? 9.123 5.028 -17.393 1.00 94.81 181 GLN A CA 1
ATOM 1513 C C . GLN A 1 181 ? 7.834 5.802 -17.089 1.00 94.81 181 GLN A C 1
ATOM 1515 O O . GLN A 1 181 ? 7.418 5.876 -15.936 1.00 94.81 181 GLN A O 1
ATOM 1520 N N . GLU A 1 182 ? 7.171 6.328 -18.123 1.00 95.56 182 GLU A N 1
ATOM 1521 C CA . GLU A 1 182 ? 5.934 7.093 -17.947 1.00 95.56 182 GLU A CA 1
ATOM 1522 C C . GLU A 1 182 ? 4.804 6.240 -17.377 1.00 95.56 182 GLU A C 1
ATOM 1524 O O . GLU A 1 182 ? 4.010 6.737 -16.582 1.00 95.56 182 GLU A O 1
ATOM 1529 N N . PHE A 1 183 ? 4.734 4.960 -17.754 1.00 96.50 183 PHE A N 1
ATOM 1530 C CA . PHE A 1 183 ? 3.763 4.045 -17.168 1.00 96.50 183 PHE A CA 1
ATOM 1531 C C . PHE A 1 183 ? 3.959 3.926 -15.655 1.00 96.50 183 PHE A C 1
ATOM 1533 O O . PHE A 1 183 ? 2.996 4.047 -14.900 1.00 96.50 183 PHE A O 1
ATOM 1540 N N . ILE A 1 184 ? 5.200 3.736 -15.202 1.00 96.56 184 ILE A N 1
ATOM 1541 C CA . ILE A 1 184 ? 5.504 3.641 -13.772 1.00 96.56 184 ILE A CA 1
ATOM 1542 C C . ILE A 1 184 ? 5.159 4.960 -13.074 1.00 96.56 184 ILE A C 1
ATOM 1544 O O . ILE A 1 184 ? 4.400 4.950 -12.110 1.00 96.56 184 ILE A O 1
ATOM 1548 N N . GLU A 1 185 ? 5.644 6.090 -13.588 1.00 96.00 185 GLU A N 1
ATOM 1549 C CA . GLU A 1 185 ? 5.459 7.413 -12.975 1.00 96.00 185 GLU A CA 1
ATOM 1550 C C . GLU A 1 185 ? 3.991 7.860 -12.915 1.00 96.00 185 GLU A C 1
ATOM 1552 O O . GLU A 1 185 ? 3.574 8.478 -11.939 1.00 96.00 185 GLU A O 1
ATOM 1557 N N . LYS A 1 186 ? 3.189 7.573 -13.946 1.00 95.88 186 LYS A N 1
ATOM 1558 C CA . LYS A 1 186 ? 1.809 8.084 -14.045 1.00 95.88 186 LYS A CA 1
ATOM 1559 C C . LYS A 1 186 ? 0.754 7.107 -13.545 1.00 95.88 186 LYS A C 1
ATOM 1561 O O . LYS A 1 186 ? -0.305 7.554 -13.111 1.00 95.88 186 LYS A O 1
ATOM 1566 N N . ASN A 1 187 ? 1.010 5.801 -13.626 1.00 96.00 187 ASN A N 1
ATOM 1567 C CA . ASN A 1 187 ? -0.006 4.781 -13.358 1.00 96.00 187 ASN A CA 1
ATOM 1568 C C . ASN A 1 187 ? 0.308 3.934 -12.117 1.00 96.00 187 ASN A C 1
ATOM 1570 O O . ASN A 1 187 ? -0.616 3.527 -11.414 1.00 96.00 187 ASN A O 1
ATOM 1574 N N . VAL A 1 188 ? 1.587 3.691 -11.809 1.00 97.31 188 VAL A N 1
ATOM 1575 C CA . VAL A 1 188 ? 1.981 2.858 -10.659 1.00 97.31 188 VAL A CA 1
ATOM 1576 C C . VAL A 1 188 ? 2.302 3.706 -9.429 1.00 97.31 188 VAL A C 1
ATOM 1578 O O . VAL A 1 188 ? 1.727 3.465 -8.369 1.00 97.31 188 VAL A O 1
ATOM 1581 N N . ASP A 1 189 ? 3.160 4.720 -9.573 1.00 97.38 189 ASP A N 1
ATOM 1582 C CA . ASP A 1 189 ? 3.642 5.586 -8.486 1.00 97.38 189 ASP A CA 1
ATOM 1583 C C . ASP A 1 189 ? 2.523 6.252 -7.661 1.00 97.38 189 ASP A C 1
ATOM 1585 O O . ASP A 1 189 ? 2.598 6.229 -6.429 1.00 97.38 189 ASP A O 1
ATOM 1589 N N . PRO A 1 190 ? 1.414 6.733 -8.267 1.00 96.75 190 PRO A N 1
ATOM 1590 C CA . PRO A 1 190 ? 0.305 7.298 -7.494 1.00 96.75 190 PRO A CA 1
ATOM 1591 C C . PRO A 1 190 ? -0.406 6.289 -6.580 1.00 96.75 190 PRO A C 1
ATOM 1593 O O . PRO A 1 190 ? -1.114 6.683 -5.653 1.00 96.75 190 PRO A O 1
ATOM 1596 N N . ILE A 1 191 ? -0.263 4.988 -6.849 1.00 97.44 191 ILE A N 1
ATOM 1597 C CA . ILE A 1 191 ? -0.844 3.907 -6.045 1.00 97.44 191 ILE A CA 1
ATOM 1598 C C . ILE A 1 191 ? 0.189 3.416 -5.040 1.00 97.44 191 ILE A C 1
ATOM 1600 O O . ILE A 1 191 ? -0.081 3.388 -3.843 1.00 97.44 191 ILE A O 1
ATOM 1604 N N . ILE A 1 192 ? 1.368 3.039 -5.526 1.00 95.62 192 ILE A N 1
ATOM 1605 C CA . ILE A 1 192 ? 2.487 2.556 -4.728 1.00 95.62 192 ILE A CA 1
ATOM 1606 C C . ILE A 1 192 ? 3.653 3.500 -4.992 1.00 95.62 192 ILE A C 1
ATOM 1608 O O . ILE A 1 192 ? 4.205 3.429 -6.091 1.00 95.62 192 ILE A O 1
ATOM 1612 N N . PRO A 1 193 ? 4.084 4.310 -4.012 1.00 94.81 193 PRO A N 1
ATOM 1613 C CA . PRO A 1 193 ? 5.253 5.159 -4.182 1.00 94.81 193 PRO A CA 1
ATOM 1614 C C . PRO A 1 193 ? 6.432 4.281 -4.592 1.00 94.81 193 PRO A C 1
ATOM 1616 O O . PRO A 1 193 ? 6.785 3.342 -3.878 1.00 94.81 193 PRO A O 1
ATOM 1619 N N . CYS A 1 194 ? 6.984 4.520 -5.773 1.00 96.94 194 CYS A N 1
ATOM 1620 C CA . CYS A 1 194 ? 8.003 3.674 -6.376 1.00 96.94 194 CYS A CA 1
ATOM 1621 C C . CYS A 1 194 ? 8.999 4.435 -7.254 1.00 96.94 194 CYS A C 1
ATOM 1623 O O . CYS A 1 194 ? 9.888 3.798 -7.812 1.00 96.94 194 CYS A O 1
ATOM 1625 N N . VAL A 1 195 ? 8.912 5.762 -7.356 1.00 96.81 195 VAL A N 1
ATOM 1626 C CA . VAL A 1 195 ? 9.860 6.583 -8.118 1.00 96.81 195 VAL A CA 1
ATOM 1627 C C . VAL A 1 195 ? 10.644 7.516 -7.198 1.00 96.81 195 VAL A C 1
ATOM 1629 O O . VAL A 1 195 ? 10.076 8.256 -6.403 1.00 96.81 195 VAL A O 1
ATOM 1632 N N . PHE A 1 196 ? 11.972 7.534 -7.341 1.00 96.06 196 PHE A N 1
ATOM 1633 C CA . PHE A 1 196 ? 12.848 8.500 -6.674 1.00 96.06 196 PHE A CA 1
ATOM 1634 C C . PHE A 1 196 ? 13.917 9.028 -7.635 1.00 96.06 196 PHE A C 1
ATOM 1636 O O . PHE A 1 196 ? 14.660 8.258 -8.247 1.00 96.06 196 PHE A O 1
ATOM 1643 N N . ASN A 1 197 ? 14.009 10.356 -7.776 1.00 93.25 197 ASN A N 1
ATOM 1644 C CA . ASN A 1 197 ? 14.934 11.029 -8.701 1.00 93.25 197 ASN A CA 1
ATOM 1645 C C . ASN A 1 197 ? 14.888 10.460 -10.138 1.00 93.25 197 ASN A C 1
ATOM 1647 O O . ASN A 1 197 ? 15.927 10.265 -10.766 1.00 93.25 197 ASN A O 1
ATOM 1651 N N . GLY A 1 198 ? 13.684 10.149 -10.634 1.00 88.00 198 GLY A N 1
ATOM 1652 C CA . GLY A 1 198 ? 13.460 9.580 -11.971 1.00 88.00 198 GLY A CA 1
ATOM 1653 C C . GLY A 1 198 ? 13.813 8.094 -12.115 1.00 88.00 198 GLY A C 1
ATOM 1654 O O . GLY A 1 198 ? 13.729 7.553 -13.214 1.00 88.00 198 GLY A O 1
ATOM 1655 N N . ASN A 1 199 ? 14.206 7.415 -11.033 1.00 90.88 199 ASN A N 1
ATOM 1656 C CA . ASN A 1 199 ? 14.468 5.978 -11.042 1.00 90.88 199 ASN A CA 1
ATOM 1657 C C . ASN A 1 199 ? 13.294 5.227 -10.421 1.00 90.88 199 ASN A C 1
ATOM 1659 O O . ASN A 1 199 ? 12.844 5.573 -9.329 1.00 90.88 199 ASN A O 1
ATOM 1663 N N . ALA A 1 200 ? 12.839 4.181 -11.107 1.00 95.12 200 ALA A N 1
ATOM 1664 C CA . ALA A 1 200 ? 11.832 3.276 -10.578 1.00 95.12 200 ALA A CA 1
ATOM 1665 C C . ALA A 1 200 ? 12.462 2.254 -9.626 1.00 95.12 200 ALA A C 1
ATOM 1667 O O . ALA A 1 200 ? 13.566 1.758 -9.855 1.00 95.12 200 ALA A O 1
ATOM 1668 N N . TYR A 1 201 ? 11.722 1.908 -8.585 1.00 96.56 201 TYR A N 1
ATOM 1669 C CA . TYR A 1 201 ? 12.093 0.913 -7.600 1.00 96.56 201 TYR A CA 1
ATOM 1670 C C . TYR A 1 201 ? 12.150 -0.491 -8.201 1.00 96.56 201 TYR A C 1
ATOM 1672 O O . TYR A 1 201 ? 11.205 -0.950 -8.853 1.00 96.56 201 TYR A O 1
ATOM 1680 N N . ASN A 1 202 ? 13.229 -1.215 -7.907 1.00 94.94 202 ASN A N 1
ATOM 1681 C CA . ASN A 1 202 ? 13.491 -2.532 -8.481 1.00 94.94 202 ASN A CA 1
ATOM 1682 C C . ASN A 1 202 ? 12.384 -3.543 -8.171 1.00 94.94 202 ASN A C 1
ATOM 1684 O O . ASN A 1 202 ? 12.071 -4.365 -9.024 1.00 94.94 202 ASN A O 1
ATOM 1688 N N . GLY A 1 203 ? 11.755 -3.479 -6.992 1.00 95.06 203 GLY A N 1
ATOM 1689 C CA . GLY A 1 203 ? 10.675 -4.404 -6.639 1.00 95.06 203 GLY A CA 1
ATOM 1690 C C . GLY A 1 203 ? 9.479 -4.310 -7.593 1.00 95.06 203 GLY A C 1
ATOM 1691 O O . GLY A 1 203 ? 8.938 -5.333 -8.006 1.00 95.06 203 GLY A O 1
ATOM 1692 N N . VAL A 1 204 ? 9.111 -3.092 -8.006 1.00 96.25 204 VAL A N 1
ATOM 1693 C CA . VAL A 1 204 ? 8.040 -2.860 -8.990 1.00 96.25 204 VAL A CA 1
ATOM 1694 C C . VAL A 1 204 ? 8.494 -3.268 -10.388 1.00 96.25 204 VAL A C 1
ATOM 1696 O O . VAL A 1 204 ? 7.765 -3.972 -11.086 1.00 96.25 204 VAL A O 1
ATOM 1699 N N . VAL A 1 205 ? 9.714 -2.889 -10.782 1.00 95.44 205 VAL A N 1
ATOM 1700 C CA . VAL A 1 205 ? 10.281 -3.244 -12.092 1.00 95.44 205 VAL A CA 1
ATOM 1701 C C . VAL A 1 205 ? 10.334 -4.762 -12.277 1.00 95.44 205 VAL A C 1
ATOM 1703 O O . VAL A 1 205 ? 9.920 -5.259 -13.319 1.00 95.44 205 VAL A O 1
ATOM 1706 N N . TYR A 1 206 ? 10.783 -5.514 -11.270 1.00 93.88 206 TYR A N 1
ATOM 1707 C CA . TYR A 1 206 ? 10.820 -6.976 -11.323 1.00 93.88 206 TYR A CA 1
ATOM 1708 C C . TYR A 1 206 ? 9.428 -7.596 -11.386 1.00 93.88 206 TYR A C 1
ATOM 1710 O O . TYR A 1 206 ? 9.240 -8.557 -12.128 1.00 93.88 206 TYR A O 1
ATOM 1718 N N . GLY A 1 207 ? 8.451 -7.041 -10.664 1.00 93.69 207 GLY A N 1
ATOM 1719 C CA . GLY A 1 207 ? 7.056 -7.474 -10.766 1.00 93.69 207 GLY A CA 1
ATOM 1720 C C . GLY A 1 207 ? 6.511 -7.314 -12.186 1.00 93.69 207 GLY A C 1
ATOM 1721 O O . GLY A 1 207 ? 5.942 -8.251 -12.735 1.00 93.69 207 GLY A O 1
ATOM 1722 N N . LEU A 1 208 ? 6.759 -6.163 -12.815 1.00 94.50 208 LEU A N 1
ATOM 1723 C CA . LEU A 1 208 ? 6.346 -5.898 -14.195 1.00 94.50 208 LEU A CA 1
ATOM 1724 C C . LEU A 1 208 ? 7.103 -6.790 -15.190 1.00 94.50 208 LEU A C 1
ATOM 1726 O O . LEU A 1 208 ? 6.484 -7.427 -16.026 1.00 94.50 208 LEU A O 1
ATOM 1730 N N . ILE A 1 209 ? 8.422 -6.942 -15.072 1.00 93.06 209 ILE A N 1
ATOM 1731 C CA . ILE A 1 209 ? 9.179 -7.854 -15.948 1.00 93.06 209 ILE A CA 1
ATOM 1732 C C . ILE A 1 209 ? 8.692 -9.302 -15.809 1.00 93.06 209 ILE A C 1
ATOM 1734 O O . ILE A 1 209 ? 8.614 -10.014 -16.800 1.00 93.06 209 ILE A O 1
ATOM 1738 N N . ASN A 1 210 ? 8.324 -9.753 -14.609 1.00 91.50 210 ASN A N 1
ATOM 1739 C CA . ASN A 1 210 ? 7.773 -11.097 -14.430 1.00 91.50 210 ASN A CA 1
ATOM 1740 C C . ASN A 1 210 ? 6.466 -11.280 -15.224 1.00 91.50 210 ASN A C 1
ATOM 1742 O O . ASN A 1 210 ? 6.274 -12.301 -15.886 1.00 91.50 210 ASN A O 1
ATOM 1746 N N . LEU A 1 211 ? 5.612 -10.255 -15.229 1.00 90.94 211 LEU A N 1
ATOM 1747 C CA . LEU A 1 211 ? 4.339 -10.265 -15.945 1.00 90.94 211 LEU A CA 1
ATOM 1748 C C . LEU A 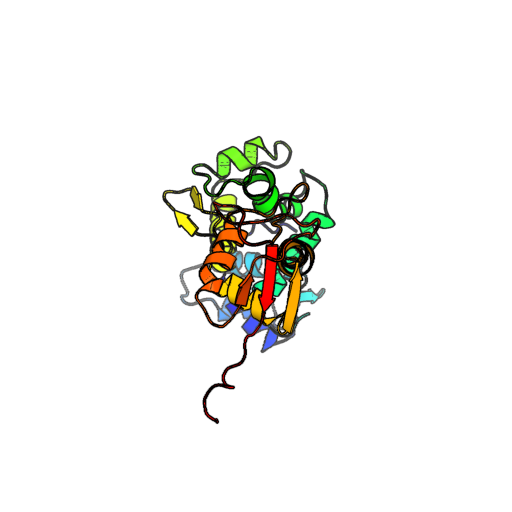1 211 ? 4.472 -10.103 -17.463 1.00 90.94 211 LEU A C 1
ATOM 1750 O O . LEU A 1 211 ? 3.499 -10.374 -18.154 1.00 90.94 211 LEU A O 1
ATOM 1754 N N . SER A 1 212 ? 5.636 -9.749 -18.016 1.00 88.31 212 SER A N 1
ATOM 1755 C CA . SER A 1 212 ? 5.818 -9.750 -19.479 1.00 88.31 212 SER A CA 1
ATOM 1756 C C . SER A 1 212 ? 5.814 -11.151 -20.090 1.00 88.31 212 SER A C 1
ATOM 1758 O O . SER A 1 212 ? 5.652 -11.305 -21.295 1.00 88.31 212 SER A O 1
ATOM 1760 N N . SER A 1 213 ? 5.980 -12.182 -19.255 1.00 81.25 213 SER A N 1
ATOM 1761 C CA . SER A 1 213 ? 5.763 -13.579 -19.642 1.00 81.25 213 SER A CA 1
ATOM 1762 C C . SER A 1 213 ? 4.283 -13.986 -19.658 1.00 81.25 213 SER A C 1
ATOM 1764 O O . SER A 1 213 ? 3.963 -15.122 -19.998 1.00 81.25 213 SER A O 1
ATOM 1766 N N . THR A 1 214 ? 3.386 -13.072 -19.280 1.00 80.62 214 THR A N 1
ATOM 1767 C CA . THR A 1 214 ? 1.933 -13.256 -19.293 1.00 80.62 214 THR A CA 1
ATOM 1768 C C . THR A 1 214 ? 1.328 -12.362 -20.372 1.00 80.62 214 THR A C 1
ATOM 1770 O O . THR A 1 214 ? 1.820 -11.257 -20.584 1.00 80.62 214 THR A O 1
ATOM 1773 N N . ASP A 1 215 ? 0.217 -12.765 -20.991 1.00 84.19 215 ASP A N 1
ATOM 1774 C CA . ASP A 1 215 ? -0.479 -11.968 -22.024 1.00 84.19 215 ASP A CA 1
ATOM 1775 C C . ASP A 1 215 ? -1.102 -10.652 -21.489 1.00 84.19 215 ASP A C 1
ATOM 1777 O O . ASP A 1 215 ? -1.886 -9.984 -22.162 1.00 84.19 215 ASP A O 1
ATOM 1781 N N . LEU A 1 216 ? -0.783 -10.261 -20.250 1.00 89.19 216 LEU A N 1
ATOM 1782 C CA . LEU A 1 216 ? -1.252 -9.027 -19.626 1.00 89.19 216 LEU A CA 1
ATOM 1783 C C . LEU A 1 216 ? -0.487 -7.800 -20.122 1.00 89.19 216 LEU A C 1
ATOM 1785 O O . LEU A 1 216 ? -1.089 -6.735 -20.282 1.00 89.19 216 LEU A O 1
ATOM 1789 N N . ILE A 1 217 ? 0.826 -7.928 -20.331 1.00 93.31 217 ILE A N 1
ATOM 1790 C CA . ILE A 1 217 ? 1.676 -6.836 -20.805 1.00 93.31 217 ILE A CA 1
ATOM 1791 C C . ILE A 1 217 ? 2.748 -7.349 -21.760 1.00 93.31 217 ILE A C 1
ATOM 1793 O O . ILE A 1 217 ? 3.302 -8.428 -21.585 1.00 93.31 217 ILE A O 1
ATOM 1797 N N . GLU A 1 218 ? 3.111 -6.514 -22.719 1.00 94.00 218 GLU A N 1
ATOM 1798 C CA . GLU A 1 218 ? 4.227 -6.736 -23.625 1.00 94.00 218 GLU A CA 1
ATOM 1799 C C . GLU A 1 218 ? 5.296 -5.674 -23.353 1.00 94.00 218 GLU A C 1
ATOM 1801 O O . GLU A 1 218 ? 5.033 -4.468 -23.421 1.00 94.00 218 GLU A O 1
ATOM 1806 N N . LEU A 1 219 ? 6.514 -6.117 -23.031 1.00 93.94 219 LEU A N 1
ATOM 1807 C CA . LEU A 1 219 ? 7.676 -5.241 -22.893 1.00 93.94 219 LEU A CA 1
ATOM 1808 C C . LEU A 1 219 ? 8.513 -5.310 -24.166 1.00 93.94 219 LEU A C 1
ATOM 1810 O O . LEU A 1 219 ? 8.807 -6.389 -24.674 1.00 93.94 219 LEU A O 1
ATOM 1814 N N . SER A 1 220 ? 8.930 -4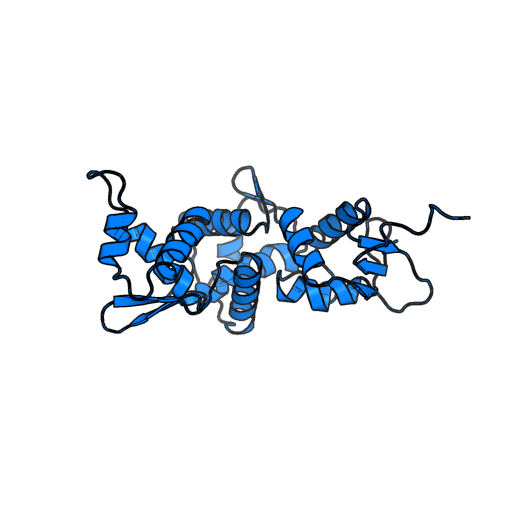.152 -24.669 1.00 93.25 220 SER A N 1
ATOM 1815 C CA . SER A 1 220 ? 9.760 -4.068 -25.869 1.00 93.25 220 SER A CA 1
ATOM 1816 C C . SER A 1 220 ? 10.806 -2.958 -25.778 1.00 93.25 220 SER A C 1
ATOM 1818 O O . SER A 1 220 ? 10.836 -2.145 -24.844 1.00 93.25 220 SER A O 1
ATOM 1820 N N . LYS A 1 221 ? 11.719 -2.961 -26.755 1.00 92.69 221 LYS A N 1
ATOM 1821 C CA . LYS A 1 221 ? 12.743 -1.934 -26.930 1.00 92.69 221 LYS A CA 1
ATOM 1822 C C . LYS A 1 221 ? 12.437 -1.112 -28.172 1.00 92.69 221 LYS A C 1
ATOM 1824 O O . LYS A 1 221 ? 12.491 -1.637 -29.282 1.00 92.69 221 LYS A O 1
ATOM 1829 N N . LYS A 1 222 ? 12.197 0.185 -28.006 1.00 90.56 222 LYS A N 1
ATOM 1830 C CA . LYS A 1 222 ? 12.149 1.151 -29.110 1.00 90.56 222 LYS A CA 1
ATOM 1831 C C . LYS A 1 222 ? 13.449 1.960 -29.133 1.00 90.56 222 LYS A C 1
ATOM 1833 O O . LYS A 1 222 ? 13.871 2.500 -28.110 1.00 90.56 222 LYS A O 1
ATOM 1838 N N . GLN A 1 223 ? 14.125 1.978 -30.280 1.00 84.38 223 GLN A N 1
ATOM 1839 C CA . GLN A 1 223 ? 15.370 2.731 -30.468 1.00 84.38 223 GLN A CA 1
ATOM 1840 C C . GLN A 1 223 ? 15.093 4.246 -30.489 1.00 84.38 223 GLN A C 1
ATOM 1842 O O . GLN A 1 223 ? 13.962 4.664 -30.726 1.00 84.38 223 GLN A O 1
ATOM 1847 N N . ASP A 1 224 ? 16.121 5.049 -30.209 1.00 80.12 224 ASP A N 1
ATOM 1848 C CA . ASP A 1 224 ? 16.118 6.518 -30.335 1.00 80.12 224 ASP A CA 1
ATOM 1849 C C . ASP A 1 224 ? 15.117 7.297 -29.462 1.00 80.12 224 ASP A C 1
ATOM 1851 O O . ASP 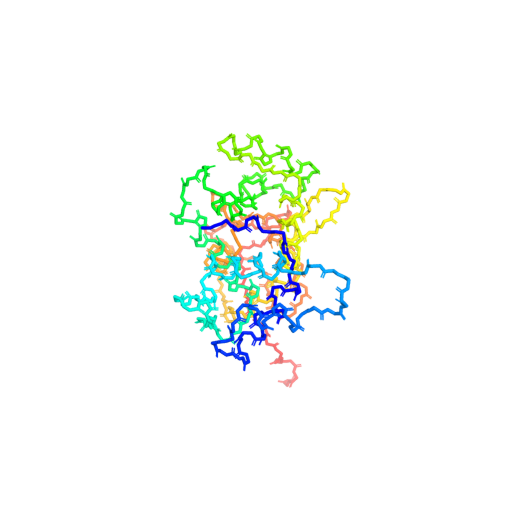A 1 224 ? 14.825 8.465 -29.720 1.00 80.12 224 ASP A O 1
ATOM 1855 N N . LEU A 1 225 ? 14.624 6.689 -28.380 1.00 81.06 225 LEU A N 1
ATOM 1856 C CA . LEU A 1 225 ? 13.780 7.378 -27.407 1.00 81.06 225 LEU A CA 1
ATOM 1857 C C . LEU A 1 225 ? 14.595 7.933 -26.225 1.00 81.06 225 LEU A C 1
ATOM 1859 O O . LEU A 1 225 ? 15.450 7.223 -25.693 1.00 81.06 225 LEU A O 1
ATOM 1863 N N . PRO A 1 226 ? 14.290 9.149 -25.729 1.00 84.31 226 PRO A N 1
ATOM 1864 C CA . PRO A 1 226 ? 14.990 9.767 -24.599 1.00 84.31 226 PRO A CA 1
ATOM 1865 C C . PRO A 1 226 ? 14.558 9.205 -23.227 1.00 84.31 226 PRO A C 1
ATOM 1867 O O . PRO A 1 226 ? 14.689 9.892 -22.217 1.00 84.31 226 PRO A O 1
ATOM 1870 N N . PHE A 1 227 ? 14.022 7.980 -23.171 1.00 84.56 227 PHE A N 1
ATOM 1871 C CA . PHE A 1 227 ? 13.473 7.377 -21.951 1.00 84.56 227 PHE A CA 1
ATOM 1872 C C . PHE A 1 227 ? 14.421 6.360 -21.321 1.00 84.56 227 PHE A C 1
ATOM 1874 O O . PHE A 1 227 ? 15.191 5.680 -22.011 1.00 84.56 227 PHE A O 1
ATOM 1881 N N . HIS A 1 228 ? 14.334 6.223 -19.996 1.00 85.12 228 HIS A N 1
ATOM 1882 C CA . HIS A 1 228 ? 15.119 5.236 -19.267 1.00 85.12 228 HIS A CA 1
ATOM 1883 C C . HIS A 1 228 ? 14.783 3.808 -19.719 1.00 85.12 228 HIS A C 1
ATOM 1885 O O . HIS A 1 228 ? 13.642 3.488 -20.048 1.00 85.12 228 HIS A O 1
ATOM 1891 N N . SER A 1 229 ? 15.797 2.942 -19.730 1.00 88.88 229 SER A N 1
ATOM 1892 C CA . SER A 1 229 ? 15.637 1.517 -20.028 1.00 88.88 229 SER A CA 1
ATOM 1893 C C . SER A 1 229 ? 15.830 0.691 -18.759 1.00 88.88 229 SER A C 1
ATOM 1895 O O . SER A 1 229 ? 16.808 0.883 -18.039 1.00 88.88 229 SER A O 1
ATOM 1897 N N . TYR A 1 230 ? 14.923 -0.247 -18.517 1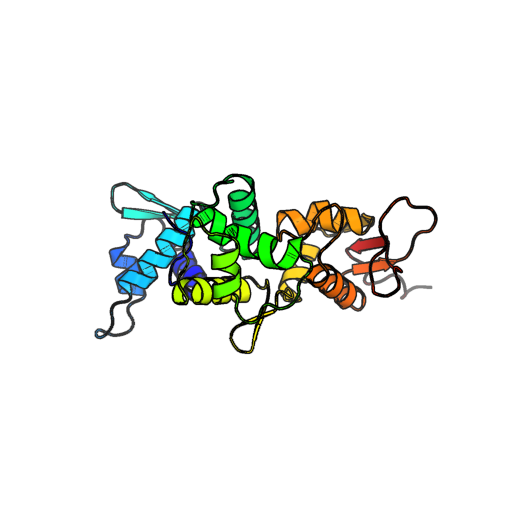.00 89.62 230 TYR A N 1
ATOM 1898 C CA . TYR A 1 230 ? 14.841 -1.084 -17.323 1.00 89.62 230 TYR A CA 1
ATOM 1899 C C . TYR A 1 230 ? 15.235 -2.543 -17.612 1.00 89.62 230 TYR A C 1
ATOM 1901 O O . TYR A 1 230 ? 15.415 -2.946 -18.766 1.00 89.62 230 TYR A O 1
ATOM 1909 N N . GLY A 1 231 ? 15.370 -3.334 -16.544 1.00 85.00 231 GLY A N 1
ATOM 1910 C CA . GLY A 1 231 ? 15.864 -4.715 -16.576 1.00 85.00 231 GLY A CA 1
ATOM 1911 C C . GLY A 1 231 ? 17.376 -4.809 -16.362 1.00 85.00 231 GLY A C 1
ATOM 1912 O O . GLY A 1 231 ? 18.095 -3.816 -16.481 1.00 85.00 231 GLY A O 1
ATOM 1913 N N . GLU A 1 232 ? 17.873 -6.011 -16.057 1.00 81.94 232 GLU A N 1
ATOM 1914 C CA . GLU A 1 232 ? 19.293 -6.242 -15.735 1.00 81.94 232 GLU A CA 1
ATOM 1915 C C . GLU A 1 232 ? 20.235 -5.777 -16.853 1.00 81.94 232 GLU A C 1
ATOM 1917 O O . GLU A 1 232 ? 21.326 -5.271 -16.590 1.00 81.94 232 GLU A O 1
ATOM 1922 N N . ARG A 1 233 ? 19.795 -5.897 -18.112 1.00 85.50 233 ARG A N 1
ATOM 1923 C CA . ARG A 1 233 ? 20.564 -5.491 -19.296 1.00 85.50 233 ARG A CA 1
ATOM 1924 C C . ARG A 1 233 ? 20.051 -4.202 -19.943 1.00 85.50 233 ARG A C 1
ATOM 1926 O O . ARG A 1 233 ? 20.467 -3.884 -21.056 1.00 85.50 233 ARG A O 1
ATOM 1933 N N . LYS A 1 234 ? 19.176 -3.446 -19.261 1.00 84.69 234 LYS A N 1
ATOM 1934 C CA . LYS A 1 234 ? 18.579 -2.190 -19.761 1.00 84.69 234 LYS A CA 1
ATOM 1935 C C . LYS A 1 234 ? 17.951 -2.358 -21.145 1.00 84.69 234 LYS A C 1
ATOM 1937 O O . LYS A 1 234 ? 18.259 -1.637 -22.099 1.00 84.69 234 LYS A O 1
ATOM 1942 N N . GLU A 1 235 ? 17.110 -3.369 -21.268 1.00 88.50 235 GLU A N 1
ATOM 1943 C CA . GLU A 1 235 ? 16.575 -3.807 -22.553 1.00 88.50 235 GLU A CA 1
ATOM 1944 C C . GLU A 1 235 ? 15.130 -3.363 -22.788 1.00 88.50 235 GLU A C 1
ATOM 1946 O O . GLU A 1 235 ? 14.710 -3.323 -23.937 1.00 88.50 235 GLU A O 1
ATOM 1951 N N . TRP A 1 236 ? 14.415 -2.918 -21.752 1.00 91.62 236 TRP A N 1
ATOM 1952 C CA . TRP A 1 236 ? 13.003 -2.544 -21.855 1.00 91.62 236 TRP A CA 1
ATOM 1953 C C . TRP A 1 236 ? 12.802 -1.048 -21.643 1.00 91.62 236 TRP A C 1
ATOM 1955 O O . TRP A 1 236 ? 13.081 -0.536 -20.561 1.00 91.62 236 TRP A O 1
ATOM 1965 N N . ASN A 1 237 ? 12.291 -0.334 -22.644 1.00 93.81 237 ASN A N 1
ATOM 1966 C CA . ASN A 1 237 ? 11.910 1.081 -22.507 1.00 93.81 237 ASN A CA 1
ATOM 1967 C C . ASN A 1 237 ? 10.483 1.375 -22.988 1.00 93.81 237 ASN A C 1
ATOM 1969 O O . ASN A 1 237 ? 10.038 2.521 -22.915 1.00 93.81 237 ASN A O 1
ATOM 1973 N N . TRP A 1 238 ? 9.755 0.352 -23.435 1.00 95.44 238 TRP A N 1
ATOM 1974 C CA . TRP A 1 238 ? 8.385 0.454 -23.915 1.00 95.44 238 TRP A CA 1
ATOM 1975 C C . TRP A 1 238 ? 7.511 -0.631 -23.286 1.00 95.44 238 TRP A C 1
ATOM 1977 O O . TRP A 1 238 ? 7.971 -1.756 -23.085 1.00 95.44 238 TRP A O 1
ATOM 1987 N N . ILE A 1 239 ? 6.261 -0.283 -22.988 1.00 95.44 239 ILE A N 1
ATOM 1988 C CA . ILE A 1 239 ? 5.249 -1.192 -22.447 1.00 95.44 239 ILE A CA 1
ATOM 1989 C C . ILE A 1 239 ? 3.937 -1.019 -23.211 1.00 95.44 239 ILE A C 1
ATOM 1991 O O . ILE A 1 239 ? 3.487 0.105 -23.446 1.00 95.44 239 ILE A O 1
ATOM 1995 N N . LYS A 1 240 ? 3.319 -2.143 -23.567 1.00 95.31 240 LYS A N 1
ATOM 1996 C CA . LYS A 1 240 ? 1.937 -2.236 -24.038 1.00 95.31 240 LYS A CA 1
ATOM 1997 C C . LYS A 1 240 ? 1.145 -3.067 -23.029 1.00 95.31 240 LYS A C 1
ATOM 1999 O O . LYS A 1 240 ? 1.583 -4.145 -22.644 1.00 95.31 240 LYS A O 1
ATOM 2004 N N . VAL A 1 241 ? 0.013 -2.552 -22.567 1.00 93.31 241 VAL A N 1
ATOM 2005 C CA . VAL A 1 241 ? -0.892 -3.211 -21.624 1.00 93.31 241 VAL A CA 1
ATOM 2006 C C . VAL A 1 241 ? -2.105 -3.722 -22.384 1.00 93.31 241 VAL A C 1
ATOM 2008 O O . VAL A 1 241 ? -2.870 -2.933 -22.943 1.00 93.31 241 VAL A O 1
ATOM 2011 N N . GLY A 1 242 ? -2.305 -5.036 -22.342 1.00 81.19 242 GLY A N 1
ATOM 2012 C CA . GLY A 1 242 ? -3.262 -5.736 -23.186 1.00 81.19 242 GLY A CA 1
ATOM 2013 C C . GLY A 1 242 ? -2.660 -6.083 -24.549 1.00 81.19 242 GLY A C 1
ATOM 2014 O O . GLY A 1 242 ? -2.132 -5.224 -25.260 1.00 81.19 242 GLY A O 1
ATOM 2015 N N . GLY A 1 243 ? -2.747 -7.362 -24.898 1.00 61.47 243 GLY A N 1
ATOM 2016 C CA . GLY A 1 243 ? -2.398 -7.915 -26.202 1.00 61.47 243 GLY A CA 1
ATOM 2017 C C . GLY A 1 243 ? -3.518 -8.831 -26.689 1.00 61.47 243 GLY A C 1
ATOM 2018 O O . GLY A 1 243 ? -4.195 -9.465 -25.880 1.00 61.47 243 GLY A O 1
ATOM 2019 N N . ASP A 1 244 ? -3.746 -8.833 -27.999 1.00 48.78 244 ASP A N 1
ATOM 2020 C CA . ASP A 1 244 ? -4.858 -9.507 -28.661 1.00 48.78 244 ASP A CA 1
ATOM 2021 C C . ASP A 1 244 ? -4.859 -11.019 -28.377 1.00 48.78 244 ASP A C 1
ATOM 2023 O O . ASP A 1 244 ? -3.965 -11.751 -28.804 1.00 48.78 244 ASP A O 1
ATOM 2027 N N . ALA A 1 245 ? -5.896 -11.508 -27.695 1.00 43.44 245 ALA A N 1
ATOM 2028 C CA . ALA A 1 245 ? -6.334 -12.874 -27.928 1.00 43.44 245 ALA A CA 1
ATOM 2029 C C . ALA A 1 245 ? -6.981 -12.894 -29.326 1.00 43.44 245 ALA A C 1
ATOM 2031 O O . ALA A 1 245 ? -8.085 -12.384 -29.487 1.00 43.44 245 ALA A O 1
ATOM 2032 N N . ASP A 1 246 ? -6.261 -13.482 -30.284 1.00 38.56 246 ASP A N 1
ATOM 2033 C CA . ASP A 1 246 ? -6.598 -13.748 -31.694 1.00 38.56 246 ASP A CA 1
ATOM 2034 C C . ASP A 1 246 ? -6.401 -12.639 -32.745 1.00 38.56 246 ASP A C 1
ATOM 2036 O O . ASP A 1 246 ? -7.165 -11.688 -32.846 1.00 38.56 246 ASP A O 1
ATOM 2040 N N . ASP A 1 247 ? -5.435 -12.903 -33.635 1.00 39.81 247 ASP A N 1
ATOM 2041 C CA . ASP A 1 247 ? -5.598 -12.782 -35.095 1.00 39.81 247 ASP A CA 1
ATOM 2042 C C . ASP A 1 247 ? -4.662 -13.781 -35.830 1.00 39.81 247 ASP A C 1
ATOM 2044 O O . ASP A 1 247 ? -4.018 -13.476 -36.834 1.00 39.81 247 ASP A O 1
ATOM 2048 N N . SER A 1 248 ? -4.537 -15.017 -35.316 1.00 37.31 248 SER A N 1
ATOM 2049 C CA . SER A 1 248 ? -3.773 -16.089 -35.996 1.00 37.31 248 SER A CA 1
ATOM 2050 C C . SER A 1 248 ? -4.542 -17.402 -36.173 1.00 37.31 248 SER A C 1
ATOM 2052 O O . SER A 1 248 ? -3.954 -18.476 -36.290 1.00 37.31 248 SER A O 1
ATOM 2054 N N . VAL A 1 249 ? -5.866 -17.306 -36.314 1.00 42.91 249 VAL A N 1
ATOM 2055 C CA . VAL A 1 249 ? -6.695 -18.344 -36.940 1.00 42.91 249 VAL A CA 1
ATOM 2056 C C . VAL A 1 249 ? -7.595 -17.684 -37.982 1.00 42.91 249 VAL A C 1
ATOM 2058 O O . VAL A 1 249 ? -8.784 -17.543 -37.763 1.00 42.91 249 VAL A O 1
ATOM 2061 N N . HIS A 1 250 ? -7.007 -17.220 -39.087 1.00 37.31 250 HIS A N 1
ATOM 2062 C CA . HIS A 1 250 ? -7.584 -17.217 -40.441 1.00 37.31 250 HIS A CA 1
ATOM 2063 C C . HIS A 1 250 ? -6.640 -16.483 -41.404 1.00 37.31 250 HIS A C 1
ATOM 2065 O O . HIS A 1 250 ? -6.727 -15.270 -41.571 1.00 37.31 250 HIS A O 1
ATOM 2071 N N . ASN A 1 251 ? -5.742 -17.244 -42.035 1.00 34.25 251 ASN A N 1
ATOM 2072 C CA . ASN A 1 251 ? -5.424 -17.167 -43.468 1.00 34.25 251 ASN A CA 1
ATOM 2073 C C . ASN A 1 251 ? -4.618 -18.399 -43.883 1.00 34.25 251 ASN A C 1
ATOM 2075 O O . ASN A 1 251 ? -3.547 -18.633 -43.282 1.00 34.25 251 ASN A O 1
#

Secondary structure (DSSP, 8-state):
--S--S--HHHHHHHHHHHHHSTTEEHHHHHHHH--SSS---HHHHHHHHHHHHHTTSEEE-TT-EEEESSSS--HHHHHHHHHHHHHH---TT-HHHHHHHHHIIIIITTT-SEES-HHHHHHHH-TTS---HHHHHHHHHHHHHHTS-EEETTEEE----HHHHHHHHHHTTT-EEEHHHHIIIIITTTS--EETTEEPHHHHHHHHHHTTSTTEEEE--TT-SS--BTTTT-B-EEEE---S-SSS--

Radius of gyration: 20.51 Å; Cα contacts (8 Å, |Δi|>4): 385; chains: 1; bounding box: 46×35×71 Å

Mean predicted aligned error: 5.48 Å

Foldseek 3Di:
DALLALEFDVLLQVLLVVCLVPFQDALVNSQVVPDPDPPDGCSSHSVSSVVNCVLLQQWDADPRRGIGGPDNHDDLLSSLLSLLVQCVVDPDLLGNSVLLSCLLVPPCQQVLHQKDQCSQVVSCVVSVNHRDDLSSVVSSLRHCVSSQQFDCDNNITGRQGDLVNLLVQLVVVAFDKDWPLCCCVPRVCSRHPADDPSDGRPSSLVSVVVCCVPQQKPFADDPPDPAFADDPVSGGTIMGGHDDPDDPPDD

Nearest PDB structures (foldseek):
  8rhz-assembly1_A  TM=3.887E-01  e=2.515E-01  Homo sapiens
  6kta-assembly1_A  TM=3.967E-01  e=4.746E-01  Halalkalibacterium halodurans C-125
  3ihu-assembly2_B  TM=2.891E-01  e=1.831E-01  Cupriavidus pinatubonensis JMP134
  6ep3-assembly1_A  TM=2.711E-01  e=2.146E-01  Listeria monocytogenes EGD-e

Sequence (251 aa):
MSLFQICYGPEIQSIFEVINKQPGIKFQELVKKFQYEENGDITSLVEAVGKFLVNLGFIEIDENKRIFPLIKKFSKLETLKRLTEISNSIKDPSDQNYVFSSLYYELFIRHNELYIKNLHYETNLHYEKCVVSHEKINAWKRIMQYLGLGYRVYGGFYALPHLDLIVDIIQLHQNWEGPFQEFIEKNVDPIIPCVFNGNAYNGVVYGLINLSSTDLIELSKKQDLPFHSYGERKEWNWIKVGGDADDSVHN

Solvent-accessible surface area (backbone atoms only — not comparable to full-atom values): 13908 Å² total; per-residue (Å²): 132,55,58,72,33,75,39,48,47,71,58,43,50,54,51,51,54,50,32,59,76,37,65,54,45,39,59,70,57,54,42,61,71,71,53,87,54,93,82,71,82,58,57,66,42,55,49,22,32,50,46,37,36,41,74,66,58,42,31,51,67,50,99,85,48,24,32,35,56,70,53,93,69,92,45,58,64,58,52,34,27,46,31,44,50,42,33,72,72,40,86,44,66,61,39,54,44,23,48,61,41,34,45,62,36,67,65,24,34,68,67,60,42,54,67,40,63,57,52,50,60,55,47,38,68,72,27,72,70,37,84,61,54,64,67,46,47,52,22,48,51,47,36,39,33,63,58,23,48,22,44,78,48,96,84,16,41,33,49,43,43,36,60,70,48,55,49,58,52,51,67,75,47,63,72,42,70,46,50,37,53,57,48,43,63,69,66,39,28,61,37,48,69,31,69,46,97,90,41,71,22,58,39,60,52,51,44,52,58,60,41,42,82,36,77,58,30,46,69,39,68,66,83,97,58,100,62,64,50,42,69,100,81,46,60,34,31,26,35,32,26,60,60,80,88,76,90,83,88,82,132

pLDDT: mean 91.49, std 10.83, range [34.25, 98.31]